Protein AF-A0A7J2HNH5-F1 (afdb_monomer_lite)

Radius of gyration: 27.35 Å; chains: 1; bounding box: 60×88×73 Å

pLDDT: mean 73.62, std 20.81, range [22.03, 94.5]

Structure (mmCIF, N/CA/C/O backbone):
data_AF-A0A7J2HNH5-F1
#
_entry.id   AF-A0A7J2HNH5-F1
#
loop_
_atom_site.group_PDB
_atom_site.id
_atom_site.type_symbol
_atom_site.label_atom_id
_atom_site.label_alt_id
_atom_site.label_comp_id
_atom_site.label_asym_id
_atom_site.label_entity_id
_atom_site.label_seq_id
_atom_site.pdbx_PDB_ins_code
_atom_site.Cartn_x
_atom_site.Cartn_y
_atom_site.Cartn_z
_atom_site.occupancy
_atom_site.B_iso_or_equiv
_atom_site.auth_seq_id
_atom_site.auth_comp_id
_atom_site.auth_asym_id
_atom_site.auth_atom_id
_atom_site.pdbx_PDB_model_num
ATOM 1 N N . MET A 1 1 ? 41.328 -24.901 41.398 1.00 32.78 1 MET A N 1
ATOM 2 C CA . MET A 1 1 ? 40.250 -25.874 41.698 1.00 32.78 1 MET A CA 1
ATOM 3 C C . MET A 1 1 ? 39.022 -25.449 40.903 1.00 32.78 1 MET A C 1
ATOM 5 O O . MET A 1 1 ? 38.565 -24.342 41.120 1.00 32.78 1 MET A O 1
ATOM 9 N N . LEU A 1 2 ? 38.750 -26.105 39.765 1.00 24.72 2 LEU A N 1
ATOM 10 C CA . LEU A 1 2 ? 37.673 -27.111 39.571 1.00 24.72 2 LEU A CA 1
ATOM 11 C C . LEU A 1 2 ? 36.266 -26.477 39.679 1.00 24.72 2 LEU A C 1
ATOM 13 O O . LEU A 1 2 ? 35.876 -26.097 40.771 1.00 24.72 2 LEU A O 1
ATOM 17 N N . LYS A 1 3 ? 35.595 -26.178 38.550 1.00 25.94 3 LYS A N 1
ATOM 18 C CA . LYS A 1 3 ? 34.628 -26.996 37.743 1.00 25.94 3 LYS A CA 1
ATOM 19 C C . LYS A 1 3 ? 33.184 -26.553 38.054 1.00 25.94 3 LYS A C 1
ATOM 21 O O . LYS A 1 3 ? 32.824 -26.516 39.218 1.00 25.94 3 LYS A O 1
ATOM 26 N N . PHE A 1 4 ? 32.397 -26.068 37.088 1.00 22.91 4 PHE A N 1
ATOM 27 C CA . PHE A 1 4 ? 31.484 -26.783 36.158 1.00 22.91 4 PHE A CA 1
ATOM 28 C C . PHE A 1 4 ? 31.039 -25.739 35.091 1.00 22.91 4 PHE A C 1
ATOM 30 O O . PHE A 1 4 ? 30.747 -24.620 35.491 1.00 22.91 4 PHE A O 1
ATOM 37 N N . VAL A 1 5 ? 31.113 -25.863 33.755 1.00 28.44 5 VAL A N 1
ATOM 38 C CA . VAL A 1 5 ? 30.704 -26.854 32.724 1.00 28.44 5 VAL A CA 1
ATOM 39 C C . VAL A 1 5 ? 29.193 -26.877 32.391 1.00 28.44 5 VAL A C 1
ATOM 41 O O . VAL A 1 5 ? 28.424 -27.475 33.132 1.00 28.44 5 VAL A O 1
ATOM 44 N N . GLN A 1 6 ? 28.891 -26.317 31.194 1.00 27.61 6 GLN A N 1
ATOM 45 C CA . GLN A 1 6 ? 27.843 -26.632 30.182 1.00 27.61 6 GLN A CA 1
ATOM 46 C C . GLN A 1 6 ? 26.366 -26.322 30.505 1.00 27.61 6 GLN A C 1
ATOM 48 O O . GLN A 1 6 ? 25.940 -26.460 31.638 1.00 27.61 6 GLN A O 1
ATOM 53 N N . SER A 1 7 ? 25.483 -25.949 29.568 1.00 24.59 7 SER A N 1
ATOM 54 C CA . SER A 1 7 ? 25.468 -25.832 28.093 1.00 24.59 7 SER A CA 1
ATOM 55 C C . SER A 1 7 ? 24.162 -25.103 27.719 1.00 24.59 7 SER A C 1
ATOM 57 O O . SER A 1 7 ? 23.166 -25.404 28.364 1.00 24.59 7 SER A O 1
ATOM 59 N N . VAL A 1 8 ? 24.148 -24.222 26.705 1.00 26.62 8 VAL A N 1
ATOM 60 C CA . VAL A 1 8 ? 23.153 -24.236 25.604 1.00 26.62 8 VAL A CA 1
ATOM 61 C C . VAL A 1 8 ? 23.793 -23.543 24.392 1.00 26.62 8 VAL A C 1
ATOM 63 O O . VAL A 1 8 ? 24.157 -22.370 24.449 1.00 26.62 8 VAL A O 1
ATOM 66 N N . GLU A 1 9 ? 23.961 -24.298 23.310 1.00 27.62 9 GLU A N 1
ATOM 67 C CA . GLU A 1 9 ? 24.396 -23.837 21.991 1.00 27.62 9 GLU A CA 1
ATOM 68 C C . GLU A 1 9 ? 23.274 -23.115 21.231 1.00 27.62 9 GLU A C 1
ATOM 70 O O . GLU A 1 9 ? 22.101 -23.461 21.356 1.00 27.62 9 GLU A O 1
ATOM 75 N N . GLY A 1 10 ? 23.679 -22.214 20.330 1.00 24.48 10 GLY A N 1
ATOM 76 C CA . GLY A 1 10 ? 22.976 -21.999 19.064 1.00 24.48 10 GLY A CA 1
ATOM 77 C C . GLY A 1 10 ? 22.318 -20.634 18.897 1.00 24.48 10 GLY A C 1
ATOM 78 O O . GLY A 1 10 ? 21.149 -20.478 19.218 1.00 24.48 10 GLY A O 1
ATOM 79 N N . ILE A 1 11 ? 23.070 -19.672 18.348 1.00 26.97 11 ILE A N 1
ATOM 80 C CA . ILE A 1 11 ? 22.773 -18.905 17.118 1.00 26.97 11 ILE A CA 1
ATOM 81 C C . ILE A 1 11 ? 24.034 -18.059 16.830 1.00 26.97 11 ILE A C 1
ATOM 83 O O . ILE A 1 11 ? 24.241 -16.974 17.364 1.00 26.97 11 ILE A O 1
ATOM 87 N N . CYS A 1 12 ? 24.933 -18.626 16.022 1.00 23.56 12 CYS A N 1
ATOM 88 C CA . CYS A 1 12 ? 25.862 -17.875 15.170 1.00 23.56 12 CYS A CA 1
ATOM 89 C C . CYS A 1 12 ? 25.032 -17.195 14.067 1.00 23.56 12 CYS A C 1
ATOM 91 O O . CYS A 1 12 ? 23.997 -17.734 13.689 1.00 23.56 12 CYS A O 1
ATOM 93 N N . SER A 1 13 ? 25.395 -16.106 13.407 1.00 27.48 13 SER A N 1
ATOM 94 C CA . SER A 1 13 ? 26.478 -15.111 13.411 1.00 27.48 13 SER A CA 1
ATOM 95 C C . SER A 1 13 ? 26.109 -14.224 12.185 1.00 27.48 13 SER A C 1
ATOM 97 O O . SER A 1 13 ? 25.348 -14.655 11.322 1.00 27.48 13 SER A O 1
ATOM 99 N N . LEU A 1 14 ? 26.414 -12.937 12.067 1.00 26.41 14 LEU A N 1
ATOM 100 C CA . LEU A 1 14 ? 27.708 -12.369 11.704 1.00 26.41 14 LEU A CA 1
ATOM 101 C C . LEU A 1 14 ? 27.493 -10.854 11.584 1.00 26.41 14 LEU A C 1
ATOM 103 O O . LEU A 1 14 ? 26.576 -10.380 10.911 1.00 26.41 14 LEU A O 1
ATOM 107 N N . GLN A 1 15 ? 28.360 -10.134 12.269 1.00 26.94 15 GLN A N 1
ATOM 108 C CA . GLN A 1 15 ? 28.566 -8.699 12.227 1.00 26.94 15 GLN A CA 1
ATOM 109 C C . GLN A 1 15 ? 29.795 -8.435 11.330 1.00 26.94 15 GLN A C 1
ATOM 111 O O . GLN A 1 15 ? 30.571 -9.358 11.093 1.00 26.94 15 GLN A O 1
ATOM 116 N N . GLU A 1 16 ? 29.984 -7.168 10.939 1.00 28.62 16 GLU A N 1
ATOM 117 C CA . GLU A 1 16 ? 31.197 -6.581 10.318 1.00 28.62 16 GLU A CA 1
ATOM 118 C C . GLU A 1 16 ? 31.278 -6.736 8.778 1.00 28.62 16 GLU A C 1
ATOM 120 O O . GLU A 1 16 ? 30.828 -7.722 8.214 1.00 28.62 16 GLU A O 1
ATOM 125 N N . VAL A 1 17 ? 31.746 -5.772 7.976 1.00 26.42 17 VAL A N 1
ATOM 126 C CA . VAL A 1 17 ? 32.847 -4.811 8.150 1.00 26.42 17 VAL A CA 1
ATOM 127 C C . VAL A 1 17 ? 32.563 -3.548 7.310 1.00 26.42 17 VAL A C 1
ATOM 129 O O . VAL A 1 17 ? 32.123 -3.639 6.164 1.00 26.42 17 VAL A O 1
ATOM 132 N N . ILE A 1 18 ? 32.833 -2.366 7.873 1.00 28.45 18 ILE A N 1
ATOM 133 C CA . ILE A 1 18 ? 32.979 -1.097 7.143 1.00 28.45 18 ILE A CA 1
ATOM 134 C C . ILE A 1 18 ? 34.475 -0.924 6.872 1.00 28.45 18 ILE A C 1
ATOM 136 O O . ILE A 1 18 ? 35.231 -0.734 7.818 1.00 28.45 18 ILE A O 1
ATOM 140 N N . GLU A 1 19 ? 34.887 -0.944 5.605 1.00 26.25 19 GLU A N 1
ATOM 141 C CA . GLU A 1 19 ? 36.215 -0.493 5.177 1.00 26.25 19 GLU A CA 1
ATOM 142 C C . GLU A 1 19 ? 36.084 0.531 4.043 1.00 26.25 19 GLU A C 1
ATOM 144 O O . GLU A 1 19 ? 35.416 0.321 3.028 1.00 26.25 19 GLU A O 1
ATOM 149 N N . LEU A 1 20 ? 36.702 1.686 4.285 1.00 27.03 20 LEU A N 1
ATOM 150 C CA . LEU A 1 20 ? 37.029 2.715 3.311 1.00 27.03 20 LEU A CA 1
ATOM 151 C C . LEU A 1 20 ? 38.266 2.255 2.543 1.00 27.03 20 LEU A C 1
ATOM 153 O O . LEU A 1 20 ? 39.284 1.994 3.172 1.00 27.03 20 LEU A O 1
ATOM 157 N N . ASP A 1 21 ? 38.212 2.287 1.211 1.00 24.23 21 ASP A N 1
ATOM 158 C CA . ASP A 1 21 ? 39.429 2.477 0.429 1.00 24.23 21 ASP A CA 1
ATOM 159 C C . ASP A 1 21 ? 39.186 3.357 -0.803 1.00 24.23 21 ASP A C 1
ATOM 161 O O . ASP A 1 21 ? 38.154 3.287 -1.483 1.00 24.23 21 ASP A O 1
ATOM 165 N N . MET A 1 22 ? 40.137 4.264 -1.015 1.00 29.55 22 MET A N 1
ATOM 166 C CA . MET A 1 22 ? 40.158 5.319 -2.021 1.00 29.55 22 MET A CA 1
ATOM 167 C C . MET A 1 22 ? 40.925 4.842 -3.255 1.00 29.55 22 MET A C 1
ATOM 169 O O . MET A 1 22 ? 42.135 4.753 -3.170 1.00 29.55 22 MET A O 1
ATOM 173 N N . PHE A 1 23 ? 40.283 4.648 -4.411 1.00 26.17 23 PHE A N 1
ATOM 174 C CA . PHE A 1 23 ? 40.897 4.832 -5.739 1.00 26.17 23 PHE A CA 1
ATOM 175 C C . PHE A 1 23 ? 39.791 5.068 -6.784 1.00 26.17 23 PHE A C 1
ATOM 177 O O . PHE A 1 23 ? 38.730 4.446 -6.751 1.00 26.17 23 PHE A O 1
ATOM 184 N N . GLY A 1 24 ? 40.006 6.054 -7.659 1.00 28.27 24 GLY A N 1
ATOM 185 C CA . GLY A 1 24 ? 39.017 6.562 -8.609 1.00 28.27 24 GLY A CA 1
ATOM 186 C C . GLY A 1 24 ? 38.694 5.608 -9.761 1.00 28.27 24 GLY A C 1
ATOM 187 O O . GLY A 1 24 ? 39.557 4.894 -10.259 1.00 28.27 24 GLY A O 1
ATOM 188 N N . GLY A 1 25 ? 37.438 5.659 -10.212 1.00 24.66 25 GLY A N 1
ATOM 189 C CA . GLY A 1 25 ? 36.959 4.939 -11.393 1.00 24.66 25 GLY A CA 1
ATOM 190 C C . GLY A 1 25 ? 35.464 4.638 -11.314 1.00 24.66 25 GLY A C 1
ATOM 191 O O . GLY A 1 25 ? 35.076 3.586 -10.834 1.00 24.66 25 GLY A O 1
ATOM 192 N N . VAL A 1 26 ? 34.639 5.600 -11.746 1.00 26.17 26 VAL A N 1
ATOM 193 C CA . VAL A 1 26 ? 33.208 5.478 -12.106 1.00 26.17 26 VAL A CA 1
ATOM 194 C C . VAL A 1 26 ? 32.362 4.542 -11.217 1.00 26.17 26 VAL A C 1
ATOM 196 O O . VAL A 1 26 ? 32.137 3.375 -11.531 1.00 26.17 26 VAL A O 1
ATOM 199 N N . ARG A 1 27 ? 31.783 5.085 -10.137 1.00 22.03 27 ARG A N 1
ATOM 200 C CA . ARG A 1 27 ? 30.672 4.429 -9.426 1.00 22.03 27 ARG A CA 1
ATOM 201 C C . ARG A 1 27 ? 29.374 4.623 -10.210 1.00 22.03 27 ARG A C 1
ATOM 203 O O . ARG A 1 27 ? 28.751 5.678 -10.124 1.00 22.03 27 ARG A O 1
ATOM 210 N N . PHE A 1 28 ? 28.933 3.586 -10.915 1.00 27.34 28 PHE A N 1
ATOM 211 C CA . PHE A 1 28 ? 27.515 3.432 -11.230 1.00 27.34 28 PHE A CA 1
ATOM 212 C C . PHE A 1 28 ? 26.773 3.109 -9.930 1.00 27.34 28 PHE A C 1
ATOM 214 O O . PHE A 1 28 ? 26.915 2.026 -9.363 1.00 27.34 28 PHE A O 1
ATOM 221 N N . VAL A 1 29 ? 25.978 4.062 -9.443 1.00 29.67 29 VAL A N 1
ATOM 222 C CA . VAL A 1 29 ? 25.004 3.847 -8.367 1.00 29.67 29 VAL A CA 1
ATOM 223 C C . VAL A 1 29 ? 23.817 3.087 -8.969 1.00 29.67 29 VAL A C 1
ATOM 225 O O . VAL A 1 29 ? 22.764 3.645 -9.242 1.00 29.67 29 VAL A O 1
ATOM 228 N N . GLY A 1 30 ? 24.023 1.803 -9.254 1.00 30.67 30 GLY A N 1
ATOM 229 C CA . GLY A 1 30 ? 23.028 0.882 -9.805 1.00 30.67 30 GLY A CA 1
ATOM 230 C C . GLY A 1 30 ? 22.450 -0.044 -8.740 1.00 30.67 30 GLY A C 1
ATOM 231 O O . GLY A 1 30 ? 22.324 -1.240 -8.963 1.00 30.67 30 GLY A O 1
ATOM 232 N N . GLY A 1 31 ? 22.146 0.484 -7.555 1.00 26.67 31 GLY A N 1
ATOM 233 C CA . GLY A 1 31 ? 21.402 -0.237 -6.526 1.00 26.67 31 GLY A CA 1
ATOM 234 C C . GLY A 1 31 ? 19.905 -0.122 -6.787 1.00 26.67 31 GLY A C 1
ATOM 235 O O . GLY A 1 31 ? 19.215 0.575 -6.047 1.00 26.67 31 GLY A O 1
ATOM 236 N N . GLY A 1 32 ? 19.407 -0.766 -7.844 1.00 27.97 32 GLY A N 1
ATOM 237 C CA . GLY A 1 32 ? 17.972 -0.910 -8.077 1.00 27.97 32 GLY A CA 1
ATOM 238 C C . GLY A 1 32 ? 17.358 -1.774 -6.979 1.00 27.97 32 GLY A C 1
ATOM 239 O O . GLY A 1 32 ? 17.219 -2.982 -7.144 1.00 27.97 32 GLY A O 1
ATOM 240 N N . ARG A 1 33 ? 17.034 -1.178 -5.825 1.00 30.86 33 ARG A N 1
ATOM 241 C CA . ARG A 1 33 ? 16.196 -1.832 -4.817 1.00 30.86 33 ARG A CA 1
ATOM 242 C C . ARG A 1 33 ? 14.833 -2.067 -5.455 1.00 30.86 33 ARG A C 1
ATOM 244 O O . ARG A 1 33 ? 14.136 -1.112 -5.788 1.00 30.86 33 ARG A O 1
ATOM 251 N N . MET A 1 34 ? 14.489 -3.336 -5.640 1.00 34.16 34 MET A N 1
ATOM 252 C CA . MET A 1 34 ? 13.158 -3.746 -6.066 1.00 34.16 34 MET A CA 1
ATOM 253 C C . MET A 1 34 ? 12.127 -3.190 -5.061 1.00 34.16 34 MET A C 1
ATOM 255 O O . MET A 1 34 ? 12.373 -3.275 -3.850 1.00 34.16 34 MET A O 1
ATOM 259 N N . PRO A 1 35 ? 11.018 -2.589 -5.525 1.00 35.19 35 PRO A N 1
ATOM 260 C CA . PRO A 1 35 ? 9.914 -2.193 -4.658 1.00 35.19 35 PRO A CA 1
ATOM 261 C C . PRO A 1 35 ? 9.406 -3.383 -3.826 1.00 35.19 35 PRO A C 1
ATOM 263 O O . PRO A 1 35 ? 9.550 -4.546 -4.210 1.00 35.19 35 PRO A O 1
ATOM 266 N N . SER A 1 36 ? 8.907 -3.108 -2.622 1.00 30.59 36 SER A N 1
ATOM 267 C CA . SER A 1 36 ? 8.489 -4.141 -1.673 1.00 30.59 36 SER A CA 1
ATOM 268 C C . SER A 1 36 ? 7.139 -4.750 -2.076 1.00 30.59 36 SER A C 1
ATOM 270 O O . SER A 1 36 ? 6.095 -4.329 -1.586 1.00 30.59 36 SER A O 1
ATOM 272 N N . VAL A 1 37 ? 7.184 -5.838 -2.850 1.00 39.12 37 VAL A N 1
ATOM 273 C CA . VAL A 1 37 ? 6.023 -6.576 -3.397 1.00 39.12 37 VAL A CA 1
ATOM 274 C C . VAL A 1 37 ? 5.267 -7.434 -2.350 1.00 39.12 37 VAL A C 1
ATOM 276 O O . VAL A 1 37 ? 4.973 -8.605 -2.589 1.00 39.12 37 VAL A O 1
ATOM 279 N N . ARG A 1 38 ? 5.001 -6.934 -1.134 1.00 39.81 38 ARG A N 1
ATOM 280 C CA . ARG A 1 38 ? 4.333 -7.728 -0.067 1.00 39.81 38 ARG A CA 1
ATOM 281 C C . ARG A 1 38 ? 2.804 -7.864 -0.218 1.00 39.81 38 ARG A C 1
ATOM 283 O O . ARG A 1 38 ? 2.243 -8.794 0.350 1.00 39.81 38 ARG A O 1
ATOM 290 N N . LEU A 1 39 ? 2.187 -7.063 -1.086 1.00 40.38 39 LEU A N 1
ATOM 291 C CA . LEU A 1 39 ? 0.731 -6.908 -1.233 1.00 40.38 39 LEU A CA 1
ATOM 292 C C . LEU A 1 39 ? -0.011 -8.031 -2.003 1.00 40.38 39 LEU A C 1
ATOM 294 O O . LEU A 1 39 ? -1.206 -7.899 -2.266 1.00 40.38 39 LEU A O 1
ATOM 298 N N . TYR A 1 40 ? 0.650 -9.126 -2.407 1.00 57.59 40 TYR A N 1
ATOM 299 C CA . TYR A 1 40 ? 0.080 -10.093 -3.363 1.00 57.59 40 TYR A CA 1
ATOM 300 C C . TYR A 1 40 ? 0.204 -11.555 -2.928 1.00 57.59 40 TYR A C 1
ATOM 302 O O . TYR A 1 40 ? 1.137 -11.888 -2.194 1.00 57.59 40 TYR A O 1
ATOM 310 N N . PRO A 1 41 ? -0.684 -12.458 -3.416 1.00 57.75 41 PRO A N 1
ATOM 311 C CA . PRO A 1 41 ? -0.474 -13.900 -3.328 1.00 57.75 41 PRO A CA 1
ATOM 312 C C . PRO A 1 41 ? 0.986 -14.252 -3.626 1.00 57.75 41 PRO A C 1
ATOM 314 O O . PRO A 1 41 ? 1.549 -13.726 -4.589 1.00 57.75 41 PRO A O 1
ATOM 317 N N . ASN A 1 42 ? 1.586 -15.140 -2.824 1.00 60.59 42 ASN A N 1
ATOM 318 C CA . ASN A 1 42 ? 2.995 -15.546 -2.960 1.00 60.59 42 ASN A CA 1
ATOM 319 C C . ASN A 1 42 ? 3.377 -15.892 -4.413 1.00 60.59 42 ASN A C 1
ATOM 321 O O . ASN A 1 42 ? 4.508 -15.648 -4.833 1.00 60.59 42 ASN A O 1
ATOM 325 N N . ASP A 1 43 ? 2.409 -16.387 -5.185 1.00 70.00 43 ASP A N 1
ATOM 326 C CA . ASP A 1 43 ? 2.536 -16.713 -6.600 1.00 70.00 43 ASP A CA 1
ATOM 327 C C . ASP A 1 43 ? 2.867 -15.488 -7.474 1.00 70.00 43 ASP A C 1
ATOM 329 O O . ASP A 1 43 ? 3.756 -15.570 -8.314 1.00 70.00 43 ASP A O 1
ATOM 333 N N . ILE A 1 44 ? 2.238 -14.324 -7.261 1.00 79.00 44 ILE A N 1
ATOM 334 C CA . ILE A 1 44 ? 2.503 -13.090 -8.034 1.00 79.00 44 ILE A CA 1
ATOM 335 C C . ILE A 1 44 ? 3.910 -12.564 -7.749 1.00 79.00 44 ILE A C 1
ATOM 337 O O . ILE A 1 44 ? 4.637 -12.213 -8.680 1.00 79.00 44 ILE A O 1
ATOM 341 N N . LYS A 1 45 ? 4.320 -12.551 -6.476 1.00 74.81 45 LYS A N 1
ATOM 342 C CA . LYS A 1 45 ? 5.670 -12.130 -6.085 1.00 74.81 45 LYS A CA 1
ATOM 343 C C . LYS A 1 45 ? 6.733 -13.058 -6.676 1.00 74.81 45 LYS A C 1
ATOM 345 O O . LYS A 1 45 ? 7.668 -12.592 -7.319 1.00 74.81 45 LYS A O 1
ATOM 350 N N . SER A 1 46 ? 6.548 -14.370 -6.529 1.00 82.06 46 SER A N 1
ATOM 351 C CA . SER A 1 46 ? 7.454 -15.369 -7.101 1.00 82.06 46 SER A CA 1
ATOM 352 C C . SER A 1 46 ? 7.555 -15.250 -8.626 1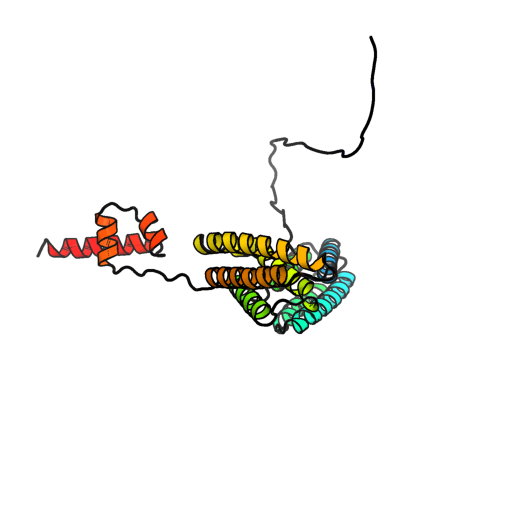.00 82.06 46 SER A C 1
ATOM 354 O O . SER A 1 46 ? 8.647 -15.367 -9.187 1.00 82.06 46 SER A O 1
ATOM 356 N N . LEU A 1 47 ? 6.441 -14.968 -9.309 1.00 86.56 47 LEU A N 1
ATOM 357 C CA . LEU A 1 47 ? 6.417 -14.748 -10.755 1.00 86.56 47 LEU A CA 1
ATOM 358 C C . LEU A 1 47 ? 7.136 -13.454 -11.165 1.00 86.56 47 LEU A C 1
ATOM 360 O O . LEU A 1 47 ? 7.825 -13.470 -12.183 1.00 86.56 47 LEU A O 1
ATOM 364 N N . LEU A 1 48 ? 7.030 -12.368 -10.391 1.00 86.88 48 LEU A N 1
ATOM 365 C CA . LEU A 1 48 ? 7.786 -11.128 -10.622 1.00 86.88 48 LEU A CA 1
ATOM 366 C C . LEU A 1 48 ? 9.298 -11.348 -10.479 1.00 86.88 48 LEU A C 1
ATOM 368 O O . LEU A 1 48 ? 10.050 -10.969 -11.377 1.00 86.88 48 LEU A O 1
ATOM 372 N N . ASP A 1 49 ? 9.731 -12.021 -9.410 1.00 82.56 49 ASP A N 1
ATOM 373 C CA . ASP A 1 49 ? 11.145 -12.351 -9.176 1.00 82.56 49 ASP A CA 1
ATOM 374 C C . ASP A 1 49 ? 11.690 -13.258 -10.293 1.00 82.56 49 ASP A C 1
ATOM 376 O O . ASP A 1 49 ? 12.777 -13.044 -10.835 1.00 82.56 49 ASP A O 1
ATOM 380 N N . THR A 1 50 ? 10.898 -14.257 -10.694 1.00 90.31 50 THR A N 1
ATOM 381 C CA . THR A 1 50 ? 11.239 -15.165 -11.798 1.00 90.31 50 THR A CA 1
ATOM 382 C C . THR A 1 50 ? 11.371 -14.407 -13.117 1.00 90.31 50 THR A C 1
ATOM 384 O O . THR A 1 50 ? 12.328 -14.626 -13.860 1.00 90.31 50 THR A O 1
ATOM 387 N N . LEU A 1 51 ? 10.437 -13.499 -13.405 1.00 91.38 51 LEU A N 1
ATOM 388 C CA . LEU A 1 51 ? 10.426 -12.704 -14.629 1.00 91.38 51 LEU A CA 1
ATOM 389 C C . LEU A 1 51 ? 11.628 -11.754 -14.697 1.00 91.38 51 LEU A C 1
ATOM 391 O O . LEU A 1 51 ? 12.270 -11.661 -15.744 1.00 91.38 51 LEU A O 1
ATOM 395 N N . PHE A 1 52 ? 11.975 -11.108 -13.582 1.00 89.69 52 PHE A N 1
ATOM 396 C CA . PHE A 1 52 ? 13.168 -10.269 -13.479 1.00 89.69 52 PHE A CA 1
ATOM 397 C C . PHE A 1 52 ? 14.444 -11.066 -13.781 1.00 89.69 52 PHE A C 1
ATOM 399 O O . PHE A 1 52 ? 15.233 -10.671 -14.640 1.00 89.69 52 PHE A O 1
ATOM 406 N N . ASN A 1 53 ? 14.614 -12.227 -13.140 1.00 88.50 53 ASN A N 1
ATOM 407 C CA . ASN A 1 53 ? 15.782 -13.086 -13.347 1.00 88.50 53 ASN A CA 1
ATOM 408 C C . ASN A 1 53 ? 15.886 -13.584 -14.796 1.00 88.50 53 ASN A C 1
ATOM 410 O O . ASN A 1 53 ? 16.976 -13.604 -15.368 1.00 88.50 53 ASN A O 1
ATOM 414 N N . GLN A 1 54 ? 14.762 -13.944 -15.418 1.00 91.50 54 GLN A N 1
ATOM 415 C CA . GLN A 1 54 ? 14.726 -14.364 -16.822 1.00 91.50 54 GLN A CA 1
ATOM 416 C C . GLN A 1 54 ? 15.113 -13.223 -17.772 1.00 91.50 54 GLN A C 1
ATOM 418 O O . GLN A 1 54 ? 15.888 -13.450 -18.698 1.00 91.50 54 GLN A O 1
ATOM 423 N N . ILE A 1 55 ? 14.646 -11.991 -17.531 1.00 88.38 55 ILE A N 1
ATOM 424 C CA . ILE A 1 55 ? 15.062 -10.811 -18.310 1.00 88.38 55 ILE A CA 1
ATOM 425 C C . ILE A 1 55 ? 16.562 -10.546 -18.131 1.00 88.38 55 ILE A C 1
ATOM 427 O O . ILE A 1 55 ? 17.278 -10.360 -19.117 1.00 88.38 55 ILE A O 1
ATOM 431 N N . TYR A 1 56 ? 17.058 -10.571 -16.892 1.00 87.06 56 TYR A N 1
ATOM 432 C CA . TYR A 1 56 ? 18.469 -10.323 -16.586 1.00 87.06 56 TYR A CA 1
ATOM 433 C C . TYR A 1 56 ? 19.397 -11.334 -17.278 1.00 87.06 56 TYR A C 1
ATOM 435 O O . TYR A 1 56 ? 20.406 -10.954 -17.884 1.00 87.06 56 TYR A O 1
ATOM 443 N N . ASN A 1 57 ? 19.000 -12.609 -17.276 1.00 89.00 57 ASN A N 1
ATOM 444 C CA . ASN A 1 57 ? 19.718 -13.708 -17.919 1.00 89.00 57 ASN A CA 1
ATOM 445 C C . ASN A 1 57 ? 19.463 -13.814 -19.434 1.00 89.00 57 ASN A C 1
ATOM 447 O O . ASN A 1 57 ? 20.028 -14.687 -20.086 1.00 89.00 57 ASN A O 1
ATOM 451 N N . SER A 1 58 ? 18.689 -12.899 -20.030 1.00 89.81 58 SER A N 1
ATOM 452 C CA . SER A 1 58 ? 18.344 -12.889 -21.466 1.00 89.81 58 SER A CA 1
ATOM 453 C C . SER A 1 58 ? 17.515 -14.104 -21.924 1.00 89.81 58 SER A C 1
ATOM 455 O O . SER A 1 58 ? 17.497 -14.455 -23.100 1.00 89.81 58 SER A O 1
ATOM 457 N N . GLU A 1 59 ? 16.795 -14.750 -21.007 1.00 92.62 59 GLU A N 1
ATOM 458 C CA . GLU A 1 59 ? 15.916 -15.891 -21.277 1.00 92.62 59 GLU A CA 1
ATOM 459 C C . GLU A 1 59 ? 14.530 -15.425 -21.771 1.00 92.62 59 GLU A C 1
ATOM 461 O O . GLU A 1 59 ? 13.499 -15.718 -21.159 1.00 92.62 59 GLU A O 1
ATOM 466 N N . TYR A 1 60 ? 14.483 -14.659 -22.866 1.00 91.62 60 TYR A N 1
ATOM 467 C CA . TYR A 1 60 ? 13.282 -13.907 -23.263 1.00 91.62 60 TYR A CA 1
ATOM 468 C C . TYR A 1 60 ? 12.063 -14.780 -23.593 1.00 91.62 60 TYR A C 1
ATOM 470 O O . TYR A 1 60 ? 10.938 -14.393 -23.277 1.00 91.62 60 TYR A O 1
ATOM 478 N N . ASP A 1 61 ? 12.249 -15.980 -24.142 1.00 88.75 61 ASP A N 1
ATOM 479 C CA . ASP A 1 61 ? 11.132 -16.904 -24.386 1.00 88.75 61 ASP A CA 1
ATOM 480 C C . ASP A 1 61 ? 10.496 -17.405 -23.083 1.00 88.75 61 ASP A C 1
ATOM 482 O O . ASP A 1 61 ? 9.268 -17.466 -22.960 1.00 88.75 61 ASP A O 1
ATOM 486 N N . LYS A 1 62 ? 11.322 -17.694 -22.068 1.00 93.31 62 LYS A N 1
ATOM 487 C CA . LYS A 1 62 ? 10.832 -18.051 -20.729 1.00 93.31 62 LYS A CA 1
ATOM 488 C C . LYS A 1 62 ? 10.171 -16.845 -20.060 1.00 93.31 62 LYS A C 1
ATOM 490 O O . LYS A 1 62 ? 9.084 -16.995 -19.503 1.00 93.31 62 LYS A O 1
ATOM 495 N N . ALA A 1 63 ? 10.771 -15.659 -20.191 1.00 91.19 63 ALA A N 1
ATOM 496 C CA . ALA A 1 63 ? 10.220 -14.403 -19.683 1.00 91.19 63 ALA A CA 1
ATOM 497 C C . ALA A 1 63 ? 8.808 -14.145 -20.227 1.00 91.19 63 ALA A C 1
ATOM 499 O O . ALA A 1 63 ? 7.897 -13.825 -19.466 1.00 91.19 63 ALA A O 1
ATOM 500 N N . ARG A 1 64 ? 8.575 -14.376 -21.525 1.00 92.88 64 ARG A N 1
ATOM 501 C CA . ARG A 1 64 ? 7.241 -14.236 -22.135 1.00 92.88 64 ARG A CA 1
ATOM 502 C C . ARG A 1 64 ? 6.215 -15.180 -21.511 1.00 92.88 64 ARG A C 1
ATOM 504 O O . ARG A 1 64 ? 5.109 -14.752 -21.183 1.00 92.88 64 ARG A O 1
ATOM 511 N N . TYR A 1 65 ? 6.573 -16.445 -21.297 1.00 92.56 65 TYR A N 1
ATOM 512 C CA . TYR A 1 65 ? 5.673 -17.406 -20.655 1.00 92.56 65 TYR A CA 1
ATOM 513 C C . TYR A 1 65 ? 5.342 -17.016 -19.206 1.00 92.56 65 TYR A C 1
ATOM 515 O O . TYR A 1 65 ? 4.179 -17.068 -18.793 1.00 92.56 65 TYR A O 1
ATOM 523 N N . THR A 1 66 ? 6.343 -16.570 -18.447 1.00 92.38 66 THR A N 1
ATOM 524 C CA . THR A 1 66 ? 6.166 -16.083 -17.072 1.00 92.38 66 THR A CA 1
ATOM 525 C C . THR A 1 66 ? 5.307 -14.819 -17.028 1.00 92.38 66 THR A C 1
ATOM 527 O O . THR A 1 66 ? 4.410 -14.734 -16.193 1.00 92.38 66 THR A O 1
ATOM 530 N N . ALA A 1 67 ? 5.488 -13.880 -17.962 1.00 91.25 67 ALA A N 1
ATOM 531 C CA . ALA A 1 67 ? 4.677 -12.666 -18.060 1.00 91.25 67 ALA A CA 1
ATOM 532 C C . ALA A 1 67 ? 3.188 -12.976 -18.303 1.00 91.25 67 ALA A C 1
ATOM 534 O O . ALA A 1 67 ? 2.320 -12.385 -17.662 1.00 91.25 67 ALA A O 1
ATOM 535 N N . VAL A 1 68 ? 2.870 -13.955 -19.160 1.00 91.88 68 VAL A N 1
ATOM 536 C CA . VAL A 1 68 ? 1.478 -14.393 -19.383 1.00 91.88 68 VAL A CA 1
ATOM 537 C C . VAL A 1 68 ? 0.865 -14.991 -18.114 1.00 91.88 68 VAL A C 1
ATOM 539 O O . VAL A 1 68 ? -0.298 -14.718 -17.807 1.00 91.88 68 VAL A O 1
ATOM 542 N N . LYS A 1 69 ? 1.624 -15.798 -17.363 1.00 92.44 69 LYS A N 1
ATOM 543 C CA . LYS A 1 69 ? 1.165 -16.342 -16.074 1.00 92.44 69 LYS A CA 1
ATOM 544 C C . LYS A 1 69 ? 0.929 -15.243 -15.046 1.00 92.44 69 LYS A C 1
ATOM 546 O O . LYS A 1 69 ? -0.114 -15.236 -14.402 1.00 92.44 69 LYS A O 1
ATOM 551 N N . LEU A 1 70 ? 1.866 -14.306 -14.942 1.00 91.19 70 LEU A N 1
ATOM 552 C CA . LEU A 1 70 ? 1.777 -13.175 -14.030 1.00 91.19 70 LEU A CA 1
ATOM 553 C C . LEU A 1 70 ? 0.521 -12.337 -14.305 1.00 91.19 70 LEU A C 1
ATOM 555 O O . LEU A 1 70 ? -0.245 -12.080 -13.381 1.00 91.19 70 LEU A O 1
ATOM 559 N N . LEU A 1 71 ? 0.242 -12.000 -15.571 1.00 91.69 71 LEU A N 1
ATOM 560 C CA . LEU A 1 71 ? -0.983 -11.287 -15.948 1.00 91.69 71 LEU A CA 1
ATOM 561 C C . LEU A 1 71 ? -2.249 -12.043 -15.518 1.00 91.69 71 LEU A C 1
ATOM 563 O O . LEU A 1 71 ? -3.190 -11.425 -15.028 1.00 91.69 71 LEU A O 1
ATOM 567 N N . ARG A 1 72 ? -2.292 -13.371 -15.686 1.00 86.88 72 ARG A N 1
ATOM 568 C CA . ARG A 1 72 ? -3.457 -14.180 -15.284 1.00 86.88 72 ARG A CA 1
ATOM 569 C C . ARG A 1 72 ? -3.712 -14.114 -13.782 1.00 86.88 72 ARG A C 1
ATOM 571 O O . ARG A 1 72 ? -4.860 -13.913 -13.391 1.00 86.88 72 ARG A O 1
ATOM 578 N N . GLU A 1 73 ? -2.671 -14.255 -12.965 1.00 83.38 73 GLU A N 1
ATOM 579 C CA . GLU A 1 73 ? -2.815 -14.188 -11.507 1.00 83.38 73 GLU A CA 1
ATOM 580 C C . GLU A 1 73 ? -3.184 -12.779 -11.034 1.00 83.38 73 GLU A C 1
ATOM 582 O O . GLU A 1 73 ? -4.078 -12.638 -10.200 1.00 83.38 73 GLU A O 1
ATOM 587 N N . ILE A 1 74 ? -2.599 -11.732 -11.631 1.00 84.06 74 ILE A N 1
ATOM 588 C CA . ILE A 1 74 ? -2.984 -10.340 -11.349 1.00 84.06 74 ILE A CA 1
ATOM 589 C C . ILE A 1 74 ? -4.456 -10.119 -11.687 1.00 84.06 74 ILE A C 1
ATOM 591 O O . ILE A 1 74 ? -5.208 -9.662 -10.839 1.00 84.06 74 ILE A O 1
ATOM 595 N N . VAL A 1 75 ? -4.907 -10.491 -12.888 1.00 83.19 75 VAL A N 1
ATOM 596 C CA . VAL A 1 75 ? -6.309 -10.308 -13.298 1.00 83.19 75 VAL A CA 1
ATOM 597 C C . VAL A 1 75 ? -7.259 -11.086 -12.391 1.00 83.19 75 VAL A C 1
ATOM 599 O O . VAL A 1 75 ? -8.327 -10.580 -12.047 1.00 83.19 75 VAL A O 1
ATOM 602 N N . LYS A 1 76 ? -6.895 -12.308 -11.989 1.00 78.31 76 LYS A N 1
ATOM 603 C CA . LYS A 1 76 ? -7.682 -13.107 -11.044 1.00 78.31 76 LYS A CA 1
ATOM 604 C C . LYS A 1 76 ? -7.813 -12.384 -9.704 1.00 78.31 76 LYS A C 1
ATOM 606 O O . LYS A 1 76 ? -8.931 -12.228 -9.221 1.00 78.31 76 LYS A O 1
ATOM 611 N N . TYR A 1 77 ? -6.704 -11.896 -9.153 1.00 72.31 77 TYR A N 1
ATOM 612 C CA . TYR A 1 77 ? -6.687 -11.131 -7.908 1.00 72.31 77 TYR A CA 1
ATOM 613 C C . TYR A 1 77 ? -7.482 -9.818 -8.027 1.00 72.31 77 TYR A C 1
ATOM 615 O O . TYR A 1 77 ? -8.422 -9.587 -7.268 1.00 72.31 77 TYR A O 1
ATOM 623 N N . SER A 1 78 ? -7.203 -8.997 -9.038 1.00 71.06 78 SER A N 1
ATOM 624 C CA . SER A 1 78 ? -7.875 -7.713 -9.270 1.00 71.06 78 SER A CA 1
ATOM 625 C C . SER A 1 78 ? -9.386 -7.860 -9.465 1.00 71.06 78 SER A C 1
ATOM 627 O O . SER A 1 78 ? -10.150 -7.072 -8.910 1.00 71.06 78 SER A O 1
ATOM 629 N N . LYS A 1 79 ? -9.846 -8.902 -10.174 1.00 66.56 79 LYS A N 1
ATOM 630 C CA . LYS A 1 79 ? -11.282 -9.181 -10.340 1.00 66.56 79 LYS A CA 1
ATOM 631 C C . LYS A 1 79 ? -11.977 -9.541 -9.031 1.00 66.56 79 LYS A C 1
ATOM 633 O O . LYS A 1 79 ? -13.114 -9.123 -8.844 1.00 66.56 79 LYS A O 1
ATOM 638 N N . THR A 1 80 ? -11.319 -10.268 -8.122 1.00 60.81 80 THR A N 1
ATOM 639 C CA . THR A 1 80 ? -11.912 -10.570 -6.801 1.00 60.81 80 THR A CA 1
ATOM 640 C C . THR A 1 80 ? -12.152 -9.319 -5.956 1.00 60.81 80 THR A C 1
ATOM 642 O O . THR A 1 80 ? -13.043 -9.323 -5.114 1.00 60.81 80 THR A O 1
ATOM 645 N N . ARG A 1 81 ? -11.412 -8.239 -6.227 1.00 56.72 81 ARG A N 1
ATOM 646 C CA . ARG A 1 81 ? -11.522 -6.936 -5.555 1.00 56.72 81 ARG A CA 1
ATOM 647 C C . ARG A 1 81 ? -12.315 -5.893 -6.360 1.00 56.72 81 ARG A C 1
ATOM 649 O O . ARG A 1 81 ? -12.474 -4.768 -5.911 1.00 56.72 81 ARG A O 1
ATOM 656 N N . GLY A 1 82 ? -12.820 -6.244 -7.548 1.00 56.44 82 GLY A N 1
ATOM 657 C CA . GLY A 1 82 ? -13.595 -5.332 -8.400 1.00 56.44 82 GLY A CA 1
ATOM 658 C C . GLY A 1 82 ? -12.778 -4.249 -9.122 1.00 56.44 82 GLY A C 1
ATOM 659 O O . GLY A 1 82 ? -13.360 -3.279 -9.602 1.00 56.44 82 GLY A O 1
ATOM 660 N N . HIS A 1 83 ? -11.454 -4.395 -9.226 1.00 68.25 83 HIS A N 1
ATOM 661 C CA . HIS A 1 83 ? -10.598 -3.412 -9.898 1.00 68.25 83 HIS A CA 1
ATOM 662 C C . HIS A 1 83 ? -10.615 -3.552 -11.430 1.00 68.25 83 HIS A C 1
ATOM 664 O O . HIS A 1 83 ? -10.615 -4.662 -11.974 1.00 68.25 83 HIS A O 1
ATOM 670 N N . ASP A 1 84 ? -10.543 -2.416 -12.135 1.00 73.56 84 ASP A N 1
ATOM 671 C CA . ASP A 1 84 ? -10.348 -2.390 -13.588 1.00 73.56 84 ASP A CA 1
ATOM 672 C C . ASP A 1 84 ? -8.954 -2.919 -13.969 1.00 73.56 84 ASP A C 1
ATOM 674 O O . ASP A 1 84 ? -7.926 -2.505 -13.436 1.00 73.56 84 ASP A O 1
ATOM 678 N N . CYS A 1 85 ? -8.926 -3.845 -14.926 1.00 82.19 85 CYS A N 1
ATOM 679 C CA . CYS A 1 85 ? -7.713 -4.505 -15.406 1.00 82.19 85 CYS A CA 1
ATOM 680 C C . CYS A 1 85 ? -7.193 -3.922 -16.733 1.00 82.19 85 CYS A C 1
ATOM 682 O O . CYS A 1 85 ? -6.180 -4.399 -17.249 1.00 82.19 85 CYS A O 1
ATOM 684 N N . THR A 1 86 ? -7.869 -2.923 -17.314 1.00 85.44 86 THR A N 1
ATOM 685 C CA . THR A 1 86 ? -7.550 -2.364 -18.642 1.00 85.44 86 THR A CA 1
ATOM 686 C C . THR A 1 86 ? -6.098 -1.901 -18.749 1.00 85.44 86 THR A C 1
ATOM 688 O O . THR A 1 86 ? -5.430 -2.141 -19.757 1.00 85.44 86 THR A O 1
ATOM 691 N N . GLU A 1 87 ? -5.576 -1.276 -17.697 1.00 84.81 87 GLU A N 1
ATOM 692 C CA . GLU A 1 87 ? -4.195 -0.796 -17.667 1.00 84.81 87 GLU A CA 1
ATOM 693 C C . GLU A 1 87 ? -3.173 -1.939 -17.598 1.00 84.81 87 GLU A C 1
ATOM 695 O O . GLU A 1 87 ? -2.162 -1.891 -18.301 1.00 84.81 87 GLU A O 1
ATOM 700 N N . PHE A 1 88 ? -3.462 -3.015 -16.857 1.00 88.44 88 PHE A N 1
ATOM 701 C CA . PHE A 1 88 ? -2.604 -4.202 -16.845 1.00 88.44 88 PHE A CA 1
ATOM 702 C C . PHE A 1 88 ? -2.504 -4.834 -18.233 1.00 88.44 88 PHE A C 1
ATOM 704 O O . PHE A 1 88 ? -1.399 -5.142 -18.677 1.00 88.44 88 PHE A O 1
ATOM 711 N N . TYR A 1 89 ? -3.608 -4.951 -18.976 1.00 90.19 89 TYR A N 1
ATOM 712 C CA . TYR A 1 89 ? -3.544 -5.463 -20.349 1.00 90.19 89 TYR A CA 1
ATOM 713 C C . TYR A 1 89 ? -2.629 -4.621 -21.246 1.00 90.19 89 TYR A C 1
ATOM 715 O O . TYR A 1 89 ? -1.845 -5.186 -22.007 1.00 90.19 89 TYR A O 1
ATOM 723 N N . LYS A 1 90 ? -2.667 -3.287 -21.124 1.00 91.62 90 LYS A N 1
ATOM 724 C CA . LYS A 1 90 ? -1.781 -2.387 -21.882 1.00 91.62 90 LYS A CA 1
ATOM 725 C C . LYS A 1 90 ? -0.313 -2.559 -21.489 1.00 91.62 90 LYS A C 1
ATOM 727 O O . LYS A 1 90 ? 0.540 -2.683 -22.364 1.00 91.62 90 LYS A O 1
ATOM 732 N N . LEU A 1 91 ? -0.012 -2.605 -20.190 1.00 92.19 91 LEU A N 1
ATOM 733 C CA . LEU A 1 91 ? 1.357 -2.775 -19.694 1.00 92.19 91 LEU A CA 1
ATOM 734 C C . LEU A 1 91 ? 1.967 -4.110 -20.145 1.00 92.19 91 LEU A C 1
ATOM 736 O O . LEU A 1 91 ? 3.092 -4.135 -20.641 1.00 92.19 91 LEU A O 1
ATOM 740 N N . PHE A 1 92 ? 1.213 -5.207 -20.043 1.00 94.19 92 PHE A N 1
ATOM 741 C CA . PHE A 1 92 ? 1.681 -6.526 -20.476 1.00 94.19 92 PHE A CA 1
ATOM 742 C C . PHE A 1 92 ? 1.749 -6.669 -22.000 1.00 94.19 92 PHE A C 1
ATOM 744 O O . PHE A 1 92 ? 2.626 -7.373 -22.496 1.00 94.19 92 PHE A O 1
ATOM 751 N N . HIS A 1 93 ? 0.884 -5.981 -22.753 1.00 93.00 93 HIS A N 1
ATOM 752 C CA . HIS A 1 93 ? 0.998 -5.905 -24.210 1.00 93.00 93 HIS A CA 1
ATOM 753 C C . HIS A 1 93 ? 2.310 -5.232 -24.634 1.00 93.00 93 HIS A C 1
ATOM 755 O O . HIS A 1 93 ? 3.033 -5.772 -25.470 1.00 93.00 93 HIS A O 1
ATOM 761 N N . ASN A 1 94 ? 2.656 -4.103 -24.009 1.00 92.19 94 ASN A N 1
ATOM 762 C CA . ASN A 1 94 ? 3.909 -3.397 -24.281 1.00 92.19 94 ASN A CA 1
ATOM 763 C C . ASN A 1 94 ? 5.135 -4.244 -23.907 1.00 92.19 94 ASN A C 1
ATOM 765 O O . ASN A 1 94 ? 6.107 -4.280 -24.659 1.00 92.19 94 ASN A O 1
ATOM 769 N N . LEU A 1 95 ? 5.067 -4.968 -22.783 1.00 93.31 95 LEU A N 1
ATOM 770 C CA . LEU A 1 95 ? 6.126 -5.883 -22.362 1.00 93.31 95 LEU A CA 1
ATOM 771 C C . LEU A 1 95 ? 6.316 -7.042 -23.358 1.00 93.31 95 LEU A C 1
ATOM 773 O O . LEU A 1 95 ? 7.446 -7.323 -23.750 1.00 93.31 95 LEU A O 1
ATOM 777 N N . ASP A 1 96 ? 5.237 -7.704 -23.801 1.00 92.44 96 ASP A N 1
ATOM 778 C CA . ASP A 1 96 ? 5.325 -8.779 -24.807 1.00 92.44 96 ASP A CA 1
ATOM 779 C C . ASP A 1 96 ? 5.834 -8.254 -26.153 1.00 92.44 96 ASP A C 1
ATOM 781 O O . ASP A 1 96 ? 6.638 -8.926 -26.800 1.00 92.44 96 ASP A O 1
ATOM 785 N N . PHE A 1 97 ? 5.425 -7.047 -26.556 1.00 92.44 97 PHE A N 1
ATOM 786 C CA . PHE A 1 97 ? 5.954 -6.402 -27.752 1.00 92.44 97 PHE A CA 1
ATOM 787 C C . PHE A 1 97 ? 7.472 -6.212 -27.648 1.00 92.44 97 PHE A C 1
ATOM 789 O O . PHE A 1 97 ? 8.199 -6.723 -28.499 1.00 92.44 97 PHE A O 1
ATOM 796 N N . ALA A 1 98 ? 7.960 -5.571 -26.581 1.00 91.12 98 ALA A N 1
ATOM 797 C CA . ALA A 1 98 ? 9.387 -5.323 -26.374 1.00 91.12 98 ALA A CA 1
ATOM 798 C C . ALA A 1 98 ? 10.211 -6.620 -26.281 1.00 91.12 98 ALA A C 1
ATOM 800 O O . ALA A 1 98 ? 11.302 -6.706 -26.846 1.00 91.12 98 ALA A O 1
ATOM 801 N N . LEU A 1 99 ? 9.675 -7.665 -25.637 1.00 90.50 99 LEU A N 1
ATOM 802 C CA . LEU A 1 99 ? 10.331 -8.975 -25.559 1.00 90.50 99 LEU A CA 1
ATOM 803 C C . LEU A 1 99 ? 10.591 -9.580 -26.949 1.00 90.50 99 LEU A C 1
ATOM 805 O O . LEU A 1 99 ? 11.627 -10.220 -27.142 1.00 90.50 99 LEU A O 1
ATOM 809 N N . ARG A 1 100 ? 9.686 -9.359 -27.913 1.00 89.38 100 ARG A N 1
ATOM 810 C CA . ARG A 1 100 ? 9.778 -9.903 -29.279 1.00 89.38 100 ARG A CA 1
ATOM 811 C C . ARG A 1 100 ? 10.588 -9.042 -30.238 1.00 89.38 100 ARG A C 1
ATOM 813 O O . ARG A 1 100 ? 11.249 -9.589 -31.112 1.00 89.38 100 ARG A O 1
ATOM 820 N N . THR A 1 101 ? 10.445 -7.723 -30.152 1.00 89.06 101 THR A N 1
ATOM 821 C CA . THR A 1 101 ? 10.859 -6.822 -31.239 1.00 89.06 101 THR A CA 1
ATOM 822 C C . THR A 1 101 ? 12.158 -6.091 -30.958 1.00 89.06 101 THR A C 1
ATOM 824 O O . THR A 1 101 ? 12.822 -5.670 -31.901 1.00 89.06 101 THR A O 1
ATOM 827 N N . TYR A 1 102 ? 12.540 -5.935 -29.689 1.00 88.31 102 TYR A N 1
ATOM 828 C CA . TYR A 1 102 ? 13.768 -5.223 -29.360 1.00 88.31 102 TYR A CA 1
ATOM 829 C C . TYR A 1 102 ? 14.969 -6.128 -29.621 1.00 88.31 102 TYR A C 1
ATOM 831 O O . TYR A 1 102 ? 14.949 -7.316 -29.281 1.00 88.31 102 TYR A O 1
ATOM 839 N N . SER A 1 103 ? 16.021 -5.544 -30.192 1.00 86.56 103 SER A N 1
ATOM 840 C CA . SER A 1 103 ? 17.303 -6.214 -30.398 1.00 86.56 103 SER A CA 1
ATOM 841 C C . SER A 1 103 ? 17.931 -6.605 -29.067 1.00 86.56 103 SER A C 1
ATOM 843 O O . SER A 1 103 ? 17.903 -5.836 -28.104 1.00 86.56 103 SER A O 1
ATOM 845 N N . ASP A 1 104 ? 18.518 -7.795 -29.011 1.00 85.38 104 ASP A N 1
ATOM 846 C CA . ASP A 1 104 ? 19.137 -8.292 -27.790 1.00 85.38 104 ASP A CA 1
ATOM 847 C C . ASP A 1 104 ? 20.359 -7.451 -27.400 1.00 85.38 104 ASP A C 1
ATOM 849 O O . ASP A 1 104 ? 21.209 -7.120 -28.225 1.00 85.38 104 ASP A O 1
ATOM 853 N N . GLY A 1 105 ? 20.435 -7.089 -26.121 1.00 84.88 105 GLY A N 1
ATOM 854 C CA . GLY A 1 105 ? 21.499 -6.249 -25.581 1.00 84.88 105 GLY A CA 1
ATOM 855 C C . GLY A 1 105 ? 21.095 -5.587 -24.267 1.00 84.88 105 GLY A C 1
ATOM 856 O O . GLY A 1 105 ? 19.972 -5.758 -23.788 1.00 84.88 105 GLY A O 1
ATOM 857 N N . ASN A 1 106 ? 22.010 -4.814 -23.681 1.00 84.31 106 ASN A N 1
ATOM 858 C CA . ASN A 1 106 ? 21.777 -4.153 -22.392 1.00 84.31 106 ASN A CA 1
ATOM 859 C C . ASN A 1 106 ? 20.608 -3.164 -22.445 1.00 84.31 106 ASN A C 1
ATOM 861 O O . ASN A 1 106 ? 19.783 -3.166 -21.541 1.00 84.31 106 ASN A O 1
ATOM 865 N N . THR A 1 107 ? 20.457 -2.424 -23.544 1.00 85.50 107 THR A N 1
ATOM 866 C CA . THR A 1 107 ? 19.338 -1.491 -23.736 1.00 85.50 107 THR A CA 1
ATOM 867 C C . THR A 1 107 ? 17.979 -2.193 -23.662 1.00 85.50 107 THR A C 1
ATOM 869 O O . THR A 1 107 ? 17.060 -1.697 -23.019 1.00 85.50 107 THR A O 1
ATOM 872 N N . LYS A 1 108 ? 17.847 -3.394 -24.248 1.00 89.94 108 LYS A N 1
ATOM 873 C CA . LYS A 1 108 ? 16.621 -4.198 -24.129 1.00 89.94 108 LYS A CA 1
ATOM 874 C C . LYS A 1 108 ? 16.367 -4.617 -22.685 1.00 89.94 108 LYS A C 1
ATOM 876 O O . LYS A 1 108 ? 15.234 -4.529 -22.227 1.00 89.94 108 LYS A O 1
ATOM 881 N N . LYS A 1 109 ? 17.400 -5.050 -21.956 1.00 87.69 109 LYS A N 1
ATOM 882 C CA . LYS A 1 109 ? 17.263 -5.421 -20.538 1.00 87.69 109 LYS A CA 1
ATOM 883 C C . LYS A 1 109 ? 16.803 -4.241 -19.689 1.00 87.69 109 LYS A C 1
ATOM 885 O O . LYS A 1 109 ? 15.879 -4.403 -18.901 1.00 87.69 109 LYS A O 1
ATOM 890 N N . GLU A 1 110 ? 17.412 -3.075 -19.871 1.00 83.94 110 GLU A N 1
ATOM 891 C CA . GLU A 1 110 ? 17.064 -1.848 -19.147 1.00 83.94 110 GLU A CA 1
ATOM 892 C C . GLU A 1 110 ? 15.602 -1.453 -19.383 1.00 83.94 110 GLU A C 1
ATOM 894 O O . GLU A 1 110 ? 14.856 -1.257 -18.424 1.00 83.94 110 GLU A O 1
ATOM 899 N N . GLU A 1 111 ? 15.162 -1.436 -20.642 1.00 88.06 111 GLU A N 1
ATOM 900 C CA . GLU A 1 111 ? 13.773 -1.136 -21.004 1.00 88.06 111 GLU A CA 1
ATOM 901 C C . GLU A 1 111 ? 12.787 -2.162 -20.433 1.00 88.06 111 GLU A C 1
ATOM 903 O O . GLU A 1 111 ? 11.764 -1.797 -19.850 1.00 88.06 111 GLU A O 1
ATOM 908 N N . LEU A 1 112 ? 13.099 -3.458 -20.530 1.00 89.19 112 LEU A N 1
ATOM 909 C CA . LEU A 1 112 ? 12.253 -4.521 -19.984 1.00 89.19 112 LEU A CA 1
ATOM 910 C C . LEU A 1 112 ? 12.154 -4.452 -18.455 1.00 89.19 112 LEU A C 1
ATOM 912 O O . LEU A 1 112 ? 11.068 -4.643 -17.905 1.00 89.19 112 LEU A O 1
ATOM 916 N N . VAL A 1 113 ? 13.252 -4.137 -17.762 1.00 85.69 113 VAL A N 1
ATOM 917 C CA . VAL A 1 113 ? 13.258 -3.921 -16.307 1.00 85.69 113 VAL A CA 1
ATOM 918 C C . VAL A 1 113 ? 12.450 -2.676 -15.940 1.00 85.69 113 VAL A C 1
ATOM 920 O O . VAL A 1 113 ? 11.675 -2.719 -14.985 1.00 85.69 113 VAL A O 1
ATOM 923 N N . ALA A 1 114 ? 12.548 -1.589 -16.709 1.00 83.88 114 ALA A N 1
ATOM 924 C CA . ALA A 1 114 ? 11.740 -0.391 -16.489 1.00 83.88 114 ALA A CA 1
ATOM 925 C C . ALA A 1 114 ? 10.237 -0.665 -16.687 1.00 83.88 114 ALA A C 1
ATOM 927 O O . ALA A 1 114 ? 9.410 -0.226 -15.882 1.00 83.88 114 ALA A O 1
ATOM 928 N N . MET A 1 115 ? 9.863 -1.430 -17.719 1.00 89.38 115 MET A N 1
ATOM 929 C CA . MET A 1 115 ? 8.482 -1.877 -17.934 1.00 89.38 115 MET A CA 1
ATOM 930 C C . MET A 1 115 ? 7.994 -2.778 -16.795 1.00 89.38 115 MET A C 1
ATOM 932 O O . MET A 1 115 ? 6.871 -2.602 -16.317 1.00 89.38 115 MET A O 1
ATOM 936 N N . LEU A 1 116 ? 8.841 -3.690 -16.310 1.00 87.06 116 LEU A N 1
ATOM 937 C CA . LEU A 1 116 ? 8.535 -4.528 -15.154 1.00 87.06 116 LEU A CA 1
ATOM 938 C C . LEU A 1 116 ? 8.342 -3.691 -13.883 1.00 87.06 116 LEU A C 1
ATOM 940 O O . LEU A 1 116 ? 7.420 -3.957 -13.119 1.00 87.06 116 LEU A O 1
ATOM 944 N N . GLY A 1 117 ? 9.137 -2.636 -13.693 1.00 81.12 117 GLY A N 1
ATOM 945 C CA . GLY A 1 117 ? 8.975 -1.675 -12.602 1.00 81.12 117 GLY A CA 1
ATOM 946 C C . GLY A 1 117 ? 7.637 -0.933 -12.656 1.00 81.12 117 GLY A C 1
ATOM 947 O O . GLY A 1 117 ? 6.989 -0.768 -11.626 1.00 81.12 117 GLY A O 1
ATOM 948 N N . LYS A 1 118 ? 7.164 -0.552 -13.852 1.00 84.75 118 LYS A N 1
ATOM 949 C CA . LYS A 1 118 ? 5.823 0.041 -14.029 1.00 84.75 118 LYS A CA 1
ATOM 950 C C . LYS A 1 118 ? 4.714 -0.945 -13.662 1.00 84.75 118 LYS A C 1
ATOM 952 O O . LYS A 1 118 ? 3.755 -0.555 -13.004 1.00 84.75 118 LYS A O 1
ATOM 957 N N . ILE A 1 119 ? 4.860 -2.210 -14.059 1.00 85.62 119 ILE A N 1
ATOM 958 C CA . ILE A 1 119 ? 3.929 -3.283 -13.690 1.00 85.62 119 ILE A CA 1
ATOM 959 C C . ILE A 1 119 ? 3.928 -3.480 -12.172 1.00 85.62 119 ILE A C 1
ATOM 961 O O . ILE A 1 119 ? 2.859 -3.440 -11.577 1.00 85.62 119 ILE A O 1
ATOM 965 N N . ALA A 1 120 ? 5.098 -3.623 -11.546 1.00 80.81 120 ALA A N 1
ATOM 966 C CA . ALA A 1 120 ? 5.235 -3.787 -10.100 1.00 80.81 120 ALA A CA 1
ATOM 967 C C . ALA A 1 120 ? 4.642 -2.603 -9.323 1.00 80.81 120 ALA A C 1
ATOM 969 O O . ALA A 1 120 ? 3.910 -2.816 -8.366 1.00 80.81 120 ALA A O 1
ATOM 970 N N . ASN A 1 121 ? 4.862 -1.369 -9.778 1.00 76.56 121 ASN A N 1
ATOM 971 C CA . ASN A 1 121 ? 4.282 -0.186 -9.145 1.00 76.56 121 ASN A CA 1
ATOM 972 C C . ASN A 1 121 ? 2.754 -0.130 -9.304 1.00 76.56 121 ASN A C 1
ATOM 974 O O . ASN A 1 121 ? 2.043 0.184 -8.358 1.00 76.56 121 ASN A O 1
ATOM 978 N N . LYS A 1 122 ? 2.223 -0.459 -10.491 1.00 78.31 122 LYS A N 1
ATOM 979 C CA . LYS A 1 122 ? 0.769 -0.495 -10.722 1.00 78.31 122 LYS A CA 1
ATOM 980 C C . LYS A 1 122 ? 0.090 -1.612 -9.935 1.00 78.31 122 LYS A C 1
ATOM 982 O O . LYS A 1 122 ? -1.060 -1.473 -9.535 1.00 78.31 122 LYS A O 1
ATOM 987 N N . ILE A 1 123 ? 0.806 -2.715 -9.751 1.00 73.81 123 ILE A N 1
ATOM 988 C CA . ILE A 1 123 ? 0.475 -3.766 -8.804 1.00 73.81 123 ILE A CA 1
ATOM 989 C C . ILE A 1 123 ? 0.438 -3.109 -7.413 1.00 73.81 123 ILE A C 1
ATOM 991 O O . ILE A 1 123 ? -0.641 -2.897 -6.894 1.00 73.81 123 ILE A O 1
ATOM 995 N N . GLU A 1 124 ? 1.541 -2.653 -6.831 1.00 66.81 124 GLU A N 1
ATOM 996 C CA . GLU A 1 124 ? 1.574 -2.125 -5.454 1.00 66.81 124 GLU A CA 1
ATOM 997 C C . GLU A 1 124 ? 0.602 -0.968 -5.151 1.00 66.81 124 GLU A C 1
ATOM 999 O O . GLU A 1 124 ? 0.057 -0.922 -4.051 1.00 66.81 124 GLU A O 1
ATOM 1004 N N . VAL A 1 125 ? 0.335 -0.078 -6.113 1.00 66.12 125 VAL A N 1
ATOM 1005 C CA . VAL A 1 125 ? -0.595 1.053 -5.961 1.00 66.12 125 VAL A CA 1
ATOM 1006 C C . VAL A 1 125 ? -1.623 1.049 -7.104 1.00 66.12 125 VAL A C 1
ATOM 1008 O O . VAL A 1 125 ? -1.487 1.804 -8.076 1.00 66.12 125 VAL A O 1
ATOM 1011 N N . PRO A 1 126 ? -2.694 0.235 -7.016 1.00 58.56 126 PRO A N 1
ATOM 1012 C CA . PRO A 1 126 ? -3.667 0.064 -8.099 1.00 58.56 126 PRO A CA 1
ATOM 1013 C C . PRO A 1 126 ? -4.330 1.374 -8.537 1.00 58.56 126 PRO A C 1
ATOM 1015 O O . PRO A 1 126 ? -4.599 1.583 -9.720 1.00 58.56 126 PRO A O 1
ATOM 1018 N N . THR A 1 127 ? -4.554 2.288 -7.596 1.00 59.97 127 THR A N 1
ATOM 1019 C CA . THR A 1 127 ? -5.197 3.590 -7.821 1.00 59.97 127 THR A CA 1
ATOM 1020 C C . THR A 1 127 ? -4.202 4.709 -8.146 1.00 59.97 127 THR A C 1
ATOM 1022 O O . THR A 1 127 ? -4.618 5.822 -8.459 1.00 59.97 127 THR A O 1
ATOM 1025 N N . GLY A 1 128 ? -2.892 4.447 -8.054 1.00 63.47 128 GLY A N 1
ATOM 1026 C CA . GLY A 1 128 ? -1.825 5.449 -8.170 1.00 63.47 128 GLY A CA 1
ATOM 1027 C C . GLY A 1 128 ? -1.750 6.461 -7.015 1.00 63.47 128 GLY A C 1
ATOM 1028 O O . GLY A 1 128 ? -0.811 7.252 -6.976 1.00 63.47 128 GLY A O 1
ATOM 1029 N N . ASN A 1 129 ? -2.699 6.439 -6.069 1.00 73.88 129 ASN A N 1
ATOM 1030 C CA . ASN A 1 129 ? -2.748 7.334 -4.915 1.00 73.88 129 ASN A CA 1
ATOM 1031 C C . ASN A 1 129 ? -2.963 6.519 -3.624 1.00 73.88 129 ASN A C 1
ATOM 1033 O O . ASN A 1 129 ? -4.030 5.918 -3.465 1.00 73.88 129 ASN A O 1
ATOM 1037 N N . PRO A 1 130 ? -2.014 6.535 -2.666 1.00 81.62 130 PRO A N 1
ATOM 1038 C CA . PRO A 1 130 ? -2.146 5.777 -1.420 1.00 81.62 130 PRO A CA 1
ATOM 1039 C C . PRO A 1 130 ? -3.367 6.191 -0.580 1.00 81.62 130 PRO A C 1
ATOM 1041 O O . PRO A 1 130 ? -3.876 5.381 0.191 1.00 81.62 130 PRO A O 1
ATOM 1044 N N . LEU A 1 131 ? -3.886 7.416 -0.742 1.00 83.62 131 LEU A N 1
ATOM 1045 C CA . LEU A 1 131 ? -5.111 7.856 -0.064 1.00 83.62 131 LEU A CA 1
ATOM 1046 C C . LEU A 1 131 ? -6.366 7.180 -0.625 1.00 83.62 131 LEU A C 1
ATOM 1048 O O . LEU A 1 131 ? -7.235 6.798 0.150 1.00 83.62 131 LEU A O 1
ATOM 1052 N N . ASN A 1 132 ? -6.435 6.969 -1.942 1.00 79.00 132 ASN A N 1
ATOM 1053 C CA . ASN A 1 132 ? -7.551 6.248 -2.562 1.00 79.00 132 ASN A CA 1
ATOM 1054 C C . ASN A 1 132 ? -7.538 4.772 -2.134 1.00 79.00 132 ASN A C 1
ATOM 1056 O O . ASN A 1 132 ? -8.583 4.181 -1.908 1.00 79.00 132 ASN A O 1
ATOM 1060 N N . GLN A 1 133 ? -6.350 4.181 -1.964 1.00 80.50 133 GLN A N 1
ATOM 1061 C CA . GLN A 1 133 ? -6.232 2.814 -1.450 1.00 80.50 133 GLN A CA 1
ATOM 1062 C C . GLN A 1 133 ? -6.666 2.710 0.021 1.00 80.50 133 GLN A C 1
ATOM 1064 O O . GLN A 1 133 ? -7.325 1.748 0.403 1.00 80.50 133 GLN A O 1
ATOM 1069 N N . LEU A 1 134 ? -6.365 3.721 0.846 1.00 88.00 134 LEU A N 1
ATOM 1070 C CA . LEU A 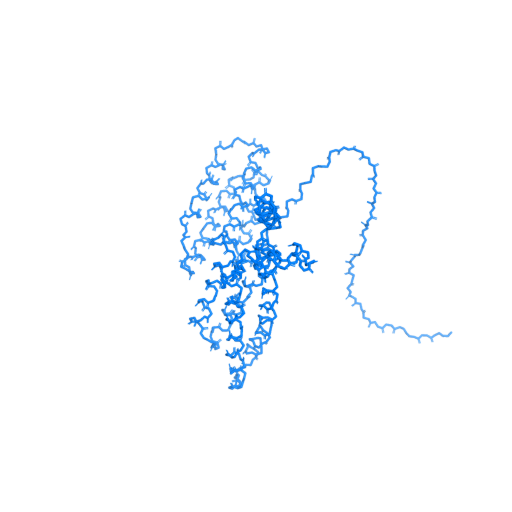1 134 ? -6.919 3.816 2.202 1.00 88.00 134 LEU A CA 1
ATOM 1071 C C . LEU A 1 134 ? -8.447 3.971 2.201 1.00 88.00 134 LEU A C 1
ATOM 1073 O O . LEU A 1 134 ? -9.106 3.419 3.079 1.00 88.00 134 LEU A O 1
ATOM 1077 N N . GLU A 1 135 ? -9.013 4.694 1.236 1.00 82.88 135 GLU A N 1
ATOM 1078 C CA . GLU A 1 135 ? -10.465 4.8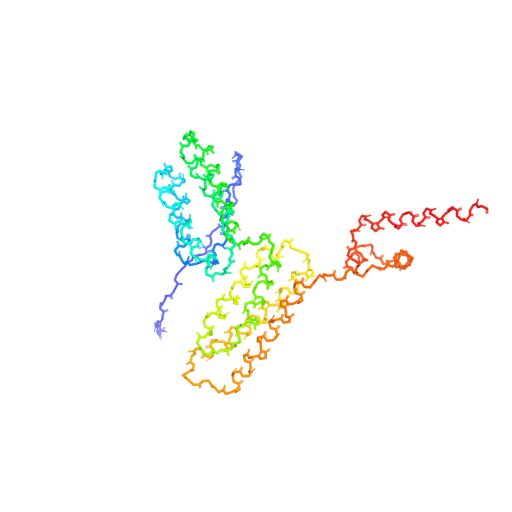24 1.065 1.00 82.88 135 GLU A CA 1
ATOM 1079 C C . GLU A 1 135 ? -11.120 3.496 0.644 1.00 82.88 135 GLU A C 1
ATOM 1081 O O . GLU A 1 135 ? -12.153 3.113 1.198 1.00 82.88 135 GLU A O 1
ATOM 1086 N N . ASP A 1 136 ? -10.499 2.739 -0.261 1.00 80.38 136 ASP A N 1
ATOM 1087 C CA . ASP A 1 136 ? -10.949 1.391 -0.624 1.00 80.38 136 ASP A CA 1
ATOM 1088 C C . ASP A 1 136 ? -10.941 0.459 0.599 1.00 80.38 136 ASP A C 1
ATOM 1090 O O . ASP A 1 136 ? -11.945 -0.199 0.890 1.00 80.38 136 ASP A O 1
ATOM 1094 N N . ILE A 1 137 ? -9.851 0.476 1.377 1.00 86.75 137 ILE A N 1
ATOM 1095 C CA . ILE A 1 137 ? -9.725 -0.288 2.627 1.00 86.75 137 ILE A CA 1
ATOM 1096 C C . ILE A 1 137 ? -10.793 0.135 3.647 1.00 86.75 137 ILE A C 1
ATOM 1098 O O . ILE A 1 137 ? -11.412 -0.722 4.280 1.00 86.75 137 ILE A O 1
ATOM 1102 N N . TYR A 1 138 ? -11.047 1.439 3.799 1.00 87.06 138 TYR A N 1
ATOM 1103 C CA . TYR A 1 138 ? -12.110 1.955 4.666 1.00 87.06 138 TYR A CA 1
ATOM 1104 C C . TYR A 1 138 ? -13.468 1.355 4.287 1.00 87.06 138 TYR A C 1
ATOM 1106 O O . TYR A 1 138 ? -14.181 0.825 5.141 1.00 87.06 138 TYR A O 1
ATOM 1114 N N . ASN A 1 139 ? -13.802 1.386 2.997 1.00 81.81 139 ASN A N 1
ATOM 1115 C CA . ASN A 1 139 ? -15.062 0.864 2.481 1.00 81.81 139 ASN A CA 1
ATOM 1116 C C . ASN A 1 139 ? -15.173 -0.661 2.635 1.00 81.81 139 ASN A C 1
ATOM 1118 O O . ASN A 1 139 ? -16.261 -1.170 2.913 1.00 81.81 139 ASN A O 1
ATOM 1122 N N . GLU A 1 140 ? -14.072 -1.396 2.469 1.00 82.31 140 GLU A N 1
ATOM 1123 C CA . GLU A 1 140 ? -14.022 -2.848 2.665 1.00 82.31 140 GLU A CA 1
ATOM 1124 C C . GLU A 1 140 ? -14.261 -3.225 4.133 1.00 82.31 140 GLU A C 1
ATOM 1126 O O . GLU A 1 140 ? -15.109 -4.072 4.424 1.00 82.31 140 GLU A O 1
ATOM 1131 N N . LEU A 1 141 ? -13.578 -2.554 5.063 1.00 86.12 141 LEU A N 1
ATOM 1132 C CA . LEU A 1 141 ? -13.729 -2.770 6.503 1.00 86.12 141 LEU A CA 1
ATOM 1133 C C . LEU A 1 141 ? -15.126 -2.378 7.008 1.00 86.12 141 LEU A C 1
ATOM 1135 O O . LEU A 1 141 ? -15.676 -3.052 7.877 1.00 86.12 141 LEU A O 1
ATOM 1139 N N . LEU A 1 142 ? -15.730 -1.327 6.444 1.00 85.38 142 LEU A N 1
ATOM 1140 C CA . LEU A 1 142 ? -17.087 -0.893 6.792 1.00 85.38 142 LEU A CA 1
ATOM 1141 C C . LEU A 1 142 ? -18.156 -1.912 6.357 1.00 85.38 142 LEU A C 1
ATOM 1143 O O . LEU A 1 142 ? -19.135 -2.128 7.069 1.00 85.38 142 LEU A O 1
ATOM 1147 N N . LYS A 1 143 ? -17.970 -2.555 5.196 1.00 80.81 143 LYS A N 1
ATOM 1148 C CA . LYS A 1 143 ? -18.899 -3.565 4.655 1.00 80.81 143 LYS A CA 1
ATOM 1149 C C . LYS A 1 143 ? -18.772 -4.931 5.329 1.00 80.81 143 LYS A C 1
ATOM 1151 O O . LYS A 1 143 ? -19.708 -5.724 5.248 1.00 80.81 143 LYS A O 1
ATOM 1156 N N . ASN A 1 144 ? -17.641 -5.206 5.976 1.00 76.75 144 ASN A N 1
ATOM 1157 C CA . ASN A 1 144 ? -17.324 -6.497 6.579 1.00 76.75 144 ASN A CA 1
ATOM 1158 C C . ASN A 1 144 ? -17.184 -6.370 8.107 1.00 76.75 144 ASN A C 1
ATOM 1160 O O . ASN A 1 144 ? -16.064 -6.400 8.624 1.00 76.75 144 ASN A O 1
ATOM 1164 N N . PRO A 1 145 ? -18.300 -6.250 8.855 1.00 75.56 145 PRO A N 1
ATOM 1165 C CA . PRO A 1 145 ? -18.251 -6.226 10.312 1.00 75.56 145 PRO A CA 1
ATOM 1166 C C . PRO A 1 145 ? -17.645 -7.523 10.855 1.00 75.56 145 PRO A C 1
ATOM 1168 O O . PRO A 1 145 ? -17.723 -8.583 10.230 1.00 75.56 145 PRO A O 1
ATOM 1171 N N . ILE A 1 146 ? -17.035 -7.444 12.035 1.00 81.62 146 ILE A N 1
ATOM 1172 C CA . ILE A 1 146 ? -16.279 -8.562 12.594 1.00 81.62 146 ILE A CA 1
ATOM 1173 C C . ILE A 1 146 ? -17.146 -9.796 12.877 1.00 81.62 146 ILE A C 1
ATOM 1175 O O . ILE A 1 146 ? -18.163 -9.731 13.563 1.00 81.62 146 ILE A O 1
ATOM 1179 N N . SER A 1 147 ? -16.698 -10.945 12.378 1.00 75.81 147 SER A N 1
ATOM 1180 C CA . SER A 1 14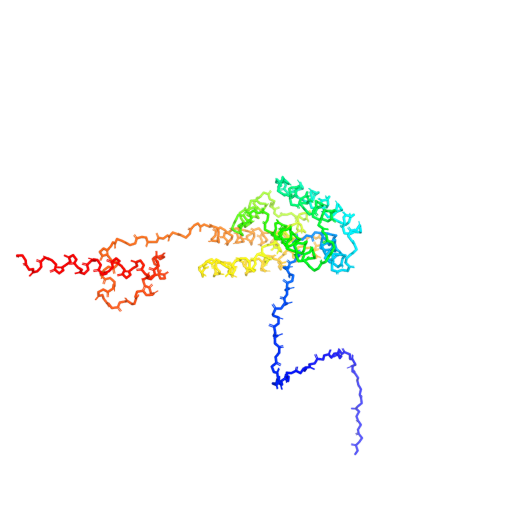7 ? -17.261 -12.273 12.623 1.00 75.81 147 SER A CA 1
ATOM 1181 C C . SER A 1 147 ? -16.134 -13.307 12.666 1.00 75.81 147 SER A C 1
ATOM 1183 O O . SER A 1 147 ? -15.025 -13.029 12.216 1.00 75.81 147 SER A O 1
ATOM 1185 N N . GLN A 1 148 ? -16.386 -14.510 13.192 1.00 72.12 148 GLN A N 1
ATOM 1186 C CA . GLN A 1 148 ? -15.351 -15.554 13.220 1.00 72.12 148 GLN A CA 1
ATOM 1187 C C . GLN A 1 148 ? -14.884 -15.970 11.818 1.00 72.12 148 GLN A C 1
ATOM 1189 O O . GLN A 1 148 ? -13.695 -16.226 11.623 1.00 72.12 148 GLN A O 1
ATOM 1194 N N . ASP A 1 149 ? -15.789 -15.967 10.840 1.00 76.12 149 ASP A N 1
ATOM 1195 C CA . ASP A 1 149 ? -15.508 -16.443 9.485 1.00 76.12 149 ASP A CA 1
ATOM 1196 C C . ASP A 1 149 ? -14.658 -15.457 8.670 1.00 76.12 149 ASP A C 1
ATOM 1198 O O . ASP A 1 149 ? -13.962 -15.858 7.736 1.00 76.12 149 ASP A O 1
ATOM 1202 N N . ASN A 1 150 ? -14.660 -14.169 9.037 1.00 78.50 150 ASN A N 1
ATOM 1203 C CA . ASN A 1 150 ? -13.946 -13.121 8.305 1.00 78.50 150 ASN A CA 1
ATOM 1204 C C . ASN A 1 150 ? -12.740 -12.520 9.046 1.00 78.50 150 ASN A C 1
ATOM 1206 O O . ASN A 1 150 ? -12.064 -11.668 8.471 1.00 78.50 150 ASN A O 1
ATOM 1210 N N . VAL A 1 151 ? -12.389 -12.989 10.255 1.00 82.88 151 VAL A N 1
ATOM 1211 C CA . VAL A 1 151 ? -11.222 -12.475 11.011 1.00 82.88 151 VAL A CA 1
ATOM 1212 C C . VAL A 1 151 ? -9.948 -12.487 10.169 1.00 82.88 151 VAL A C 1
ATOM 1214 O O . VAL A 1 151 ? -9.203 -11.510 10.146 1.00 82.88 151 VAL A O 1
ATOM 1217 N N . ARG A 1 152 ? -9.702 -13.581 9.439 1.00 79.69 152 ARG A N 1
ATOM 1218 C CA . ARG A 1 152 ? -8.503 -13.719 8.604 1.00 79.69 152 ARG A CA 1
ATOM 1219 C C . ARG A 1 152 ? -8.489 -12.730 7.442 1.00 79.69 152 ARG A C 1
ATOM 1221 O O . ARG A 1 152 ? -7.431 -12.218 7.099 1.00 79.69 152 ARG A O 1
ATOM 1228 N N . HIS A 1 153 ? -9.654 -12.464 6.856 1.00 79.50 153 HIS A N 1
ATOM 1229 C CA . HIS A 1 153 ? -9.793 -11.459 5.810 1.00 79.50 153 HIS A CA 1
ATOM 1230 C C . HIS A 1 153 ? -9.484 -10.067 6.366 1.00 79.50 153 HIS A C 1
ATOM 1232 O O . HIS A 1 153 ? -8.594 -9.413 5.839 1.00 79.50 153 HIS A O 1
ATOM 1238 N N . ILE A 1 154 ? -10.088 -9.691 7.501 1.00 83.75 154 ILE A N 1
ATOM 1239 C CA . ILE A 1 154 ? -9.827 -8.408 8.172 1.00 83.75 154 ILE A CA 1
ATOM 1240 C C . ILE A 1 154 ? -8.334 -8.250 8.497 1.00 83.75 154 ILE A C 1
ATOM 1242 O O . ILE A 1 154 ? -7.755 -7.208 8.210 1.00 83.75 154 ILE A O 1
ATOM 1246 N N . MET A 1 155 ? -7.674 -9.277 9.045 1.00 82.88 155 MET A N 1
ATOM 1247 C CA . MET A 1 155 ? -6.229 -9.234 9.326 1.00 82.88 155 MET A CA 1
ATOM 1248 C C . MET A 1 155 ? -5.384 -8.987 8.067 1.00 82.88 155 MET A C 1
ATOM 1250 O O . MET A 1 155 ? -4.390 -8.263 8.130 1.00 82.88 155 MET A O 1
ATOM 1254 N N . ASN A 1 156 ? -5.767 -9.567 6.929 1.00 81.12 156 ASN A N 1
ATOM 1255 C CA . ASN A 1 156 ? -5.083 -9.314 5.663 1.00 81.12 156 ASN A CA 1
ATOM 1256 C C . ASN A 1 156 ? -5.312 -7.866 5.205 1.00 81.12 156 ASN A C 1
ATOM 1258 O O . ASN A 1 156 ? -4.342 -7.174 4.912 1.00 81.12 156 ASN A O 1
ATOM 1262 N N . THR A 1 157 ? -6.555 -7.378 5.247 1.00 82.75 157 THR A N 1
ATOM 1263 C CA . THR A 1 157 ? -6.907 -5.992 4.896 1.00 82.75 157 THR A CA 1
ATOM 1264 C C . THR A 1 157 ? -6.158 -4.973 5.771 1.00 82.75 157 THR A C 1
ATOM 1266 O O . THR A 1 157 ? -5.696 -3.943 5.289 1.00 82.75 157 THR A O 1
ATOM 1269 N N . LEU A 1 158 ? -5.956 -5.263 7.061 1.00 86.38 158 LEU A N 1
ATOM 1270 C CA . LEU A 1 158 ? -5.141 -4.431 7.958 1.00 86.38 158 LEU A CA 1
ATOM 1271 C C . LEU A 1 158 ? -3.647 -4.448 7.614 1.00 86.38 158 LEU A C 1
ATOM 1273 O O . LEU A 1 158 ? -2.963 -3.444 7.813 1.00 86.38 158 LEU A O 1
ATOM 1277 N N . SER A 1 159 ? -3.135 -5.570 7.110 1.00 84.19 159 SER A N 1
ATOM 1278 C CA . SER A 1 159 ? -1.737 -5.674 6.679 1.00 84.19 159 SER A CA 1
ATOM 1279 C C . SER A 1 159 ? -1.477 -4.795 5.454 1.00 84.19 159 SER A C 1
ATOM 1281 O O . SER A 1 159 ? -0.445 -4.128 5.405 1.00 84.19 159 SER A O 1
ATOM 1283 N N . GLU A 1 160 ? -2.448 -4.696 4.538 1.00 82.25 160 GLU A N 1
ATOM 1284 C CA . GLU A 1 160 ? -2.385 -3.781 3.388 1.00 82.25 160 GLU A CA 1
ATOM 1285 C C . GLU A 1 160 ? -2.194 -2.324 3.828 1.00 82.25 160 GLU A C 1
ATOM 1287 O O . GLU A 1 160 ? -1.431 -1.594 3.199 1.00 82.25 160 GLU A O 1
ATOM 1292 N N . ILE A 1 161 ? -2.803 -1.910 4.952 1.00 87.81 161 ILE A N 1
ATOM 1293 C CA . ILE A 1 161 ? -2.591 -0.566 5.509 1.00 87.81 161 ILE A CA 1
ATOM 1294 C C . ILE A 1 161 ? -1.113 -0.352 5.804 1.00 87.81 161 ILE A C 1
ATOM 1296 O O . ILE A 1 161 ? -0.580 0.651 5.360 1.00 87.81 161 ILE A O 1
ATOM 1300 N N . LEU A 1 162 ? -0.453 -1.265 6.527 1.00 86.00 162 LEU A N 1
ATOM 1301 C CA . LEU A 1 162 ? 0.947 -1.108 6.954 1.00 86.00 162 LEU A CA 1
ATOM 1302 C C . LEU A 1 162 ? 1.914 -1.002 5.766 1.00 86.00 162 LEU A C 1
ATOM 1304 O O . LEU A 1 162 ? 2.945 -0.328 5.855 1.00 86.00 162 LEU A O 1
ATOM 1308 N N . GLU A 1 163 ? 1.568 -1.644 4.657 1.00 81.25 163 GLU A N 1
ATOM 1309 C CA . GLU A 1 163 ? 2.365 -1.704 3.434 1.00 81.25 163 GLU A CA 1
ATOM 1310 C C . GLU A 1 163 ? 2.330 -0.402 2.626 1.00 81.25 163 GLU A C 1
ATOM 1312 O O . GLU A 1 163 ? 3.197 -0.192 1.779 1.00 81.25 163 GLU A O 1
ATOM 1317 N N . LEU A 1 164 ? 1.430 0.531 2.957 1.00 84.50 164 LEU A N 1
ATOM 1318 C CA . LEU A 1 164 ? 1.388 1.863 2.350 1.00 84.50 164 LEU A CA 1
ATOM 1319 C C . LEU A 1 164 ? 2.489 2.808 2.849 1.00 84.50 164 LEU A C 1
ATOM 1321 O O . LEU A 1 164 ? 2.679 3.886 2.286 1.00 84.50 164 LEU A O 1
ATOM 1325 N N . GLU A 1 165 ? 3.251 2.425 3.879 1.00 84.94 165 GLU A N 1
ATOM 1326 C CA . GLU A 1 165 ? 4.272 3.274 4.499 1.00 84.94 165 GLU A CA 1
ATOM 1327 C C . GLU A 1 165 ? 5.262 3.947 3.522 1.00 84.94 165 GLU A C 1
ATOM 1329 O O . GLU A 1 165 ? 5.472 5.156 3.667 1.00 84.94 165 GLU A O 1
ATOM 1334 N N . PRO A 1 166 ? 5.888 3.251 2.550 1.00 80.31 166 PRO A N 1
ATOM 1335 C CA . PRO A 1 166 ? 6.809 3.895 1.614 1.00 80.31 166 PRO A CA 1
ATOM 1336 C C . PRO A 1 166 ? 6.138 4.984 0.765 1.00 80.31 166 PRO A C 1
ATOM 1338 O O . PRO A 1 166 ? 6.782 5.991 0.480 1.00 80.31 166 PRO A O 1
ATOM 1341 N N . TYR A 1 167 ? 4.857 4.830 0.417 1.00 81.94 167 TYR A N 1
ATOM 1342 C CA . TYR A 1 167 ? 4.116 5.807 -0.389 1.00 81.94 167 TYR A CA 1
ATOM 1343 C C . TYR A 1 167 ? 3.579 6.960 0.463 1.00 81.94 167 TYR A C 1
ATOM 1345 O O . TYR A 1 167 ? 3.572 8.105 0.030 1.00 81.94 167 TYR A O 1
ATOM 1353 N N . ILE A 1 168 ? 3.189 6.706 1.713 1.00 83.81 168 ILE A N 1
ATOM 1354 C CA . ILE A 1 168 ? 2.766 7.777 2.626 1.00 83.81 168 ILE A CA 1
ATOM 1355 C C . ILE A 1 168 ? 3.935 8.711 2.975 1.00 83.81 168 ILE A C 1
ATOM 1357 O O . ILE A 1 168 ? 3.725 9.907 3.172 1.00 83.81 168 ILE A O 1
ATOM 1361 N N . LYS A 1 169 ? 5.178 8.210 2.994 1.00 81.88 169 LYS A N 1
ATOM 1362 C CA . LYS A 1 169 ? 6.383 9.035 3.213 1.00 81.88 169 LYS A CA 1
ATOM 1363 C C . LYS A 1 169 ? 6.601 10.108 2.146 1.00 81.88 169 LYS A C 1
ATOM 1365 O O . LYS A 1 169 ? 7.346 11.049 2.404 1.00 81.88 169 LYS A O 1
ATOM 1370 N N . THR A 1 170 ? 5.970 9.988 0.978 1.00 79.75 170 THR A N 1
ATOM 1371 C CA . THR A 1 170 ? 6.038 11.012 -0.074 1.00 79.75 170 THR A CA 1
ATOM 1372 C C . THR A 1 170 ? 4.947 12.077 0.057 1.00 79.75 170 THR A C 1
ATOM 1374 O O . THR A 1 170 ? 4.950 13.032 -0.714 1.00 79.75 170 THR A O 1
ATOM 1377 N N . LEU A 1 171 ? 4.004 11.921 0.995 1.00 81.50 171 LEU A N 1
ATOM 1378 C CA . LEU A 1 171 ? 2.965 12.909 1.297 1.00 81.50 171 LEU A CA 1
ATOM 1379 C C . LEU A 1 171 ? 3.452 13.931 2.336 1.00 81.50 171 LEU A C 1
ATOM 1381 O O . LEU A 1 171 ? 4.545 13.810 2.891 1.00 81.50 171 LEU A O 1
ATOM 1385 N N . ASP A 1 172 ? 2.630 14.940 2.622 1.00 79.56 172 ASP A N 1
ATOM 1386 C CA . ASP A 1 172 ? 2.938 15.965 3.617 1.00 79.56 172 ASP A CA 1
ATOM 1387 C C . ASP A 1 172 ? 3.108 15.397 5.043 1.00 79.56 172 ASP A C 1
ATOM 1389 O O . ASP A 1 172 ? 2.612 14.324 5.399 1.00 79.56 172 ASP A O 1
ATOM 1393 N N . ILE A 1 173 ? 3.814 16.149 5.891 1.00 77.31 173 ILE A N 1
ATOM 1394 C CA . ILE A 1 173 ? 4.160 15.735 7.260 1.00 77.31 173 ILE A CA 1
ATOM 1395 C C . ILE A 1 173 ? 2.906 15.468 8.110 1.00 77.31 173 ILE A C 1
ATOM 1397 O O . ILE A 1 173 ? 2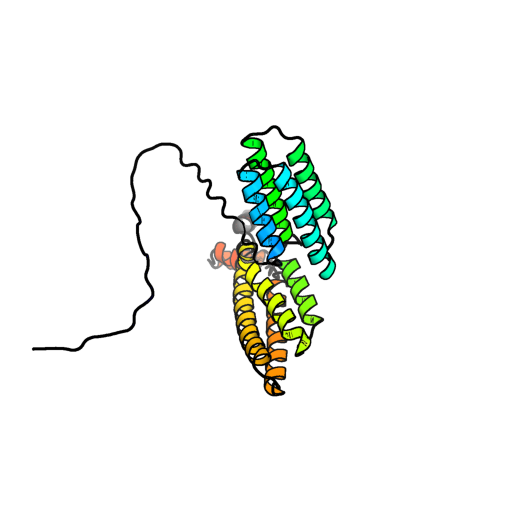.921 14.575 8.961 1.00 77.31 173 ILE A O 1
ATOM 1401 N N . ALA A 1 174 ? 1.806 16.196 7.890 1.00 76.44 174 ALA A N 1
ATOM 1402 C CA . ALA A 1 174 ? 0.579 15.979 8.651 1.00 76.44 174 ALA A CA 1
ATOM 1403 C C . ALA A 1 174 ? -0.031 14.609 8.319 1.00 76.44 174 ALA A C 1
ATOM 1405 O O . ALA A 1 174 ? -0.387 13.860 9.233 1.00 76.44 174 ALA A O 1
ATOM 1406 N N . ARG A 1 175 ? -0.050 14.219 7.039 1.00 83.94 175 ARG A N 1
ATOM 1407 C CA . ARG A 1 175 ? -0.448 12.870 6.604 1.00 83.94 175 ARG A CA 1
ATOM 1408 C C . ARG A 1 175 ? 0.447 11.785 7.177 1.00 83.94 175 ARG A C 1
ATOM 1410 O O . ARG A 1 175 ? -0.073 10.778 7.654 1.00 83.94 175 ARG A O 1
ATOM 1417 N N . GLN A 1 176 ? 1.760 11.998 7.199 1.00 84.69 176 GLN A N 1
ATOM 1418 C CA . GLN A 1 176 ? 2.696 11.050 7.813 1.00 84.69 176 GLN A CA 1
ATOM 1419 C C . GLN A 1 176 ? 2.399 10.849 9.309 1.00 84.69 176 GLN A C 1
ATOM 1421 O O . GLN A 1 176 ? 2.364 9.713 9.788 1.00 84.69 176 GLN A O 1
ATOM 1426 N N . ASN A 1 177 ? 2.106 11.932 10.035 1.00 78.00 177 ASN A N 1
ATOM 1427 C CA . ASN A 1 177 ? 1.751 11.882 11.454 1.00 78.00 177 ASN A CA 1
ATOM 1428 C C . ASN A 1 177 ? 0.411 11.173 11.697 1.00 78.00 177 ASN A C 1
ATOM 1430 O O . ASN A 1 177 ? 0.318 10.308 12.570 1.00 78.00 177 ASN A O 1
ATOM 1434 N N . TYR A 1 178 ? -0.625 11.485 10.913 1.00 86.81 178 TYR A N 1
ATOM 1435 C CA . TYR A 1 178 ? -1.910 10.786 11.013 1.00 86.81 178 TYR A CA 1
ATOM 1436 C C . TYR A 1 178 ? -1.777 9.300 10.686 1.00 86.81 178 TYR A C 1
ATOM 1438 O O . TYR A 1 178 ? -2.372 8.463 11.364 1.00 86.81 178 TYR A O 1
ATOM 1446 N N . TYR A 1 179 ? -0.942 8.956 9.709 1.00 90.69 179 TYR A N 1
ATOM 1447 C CA . TYR A 1 179 ? -0.672 7.571 9.361 1.00 90.69 179 TYR A CA 1
ATOM 1448 C C . TYR A 1 179 ? 0.111 6.829 10.457 1.00 90.69 179 TYR A C 1
ATOM 1450 O O . TYR A 1 179 ? -0.149 5.654 10.713 1.00 90.69 179 TYR A O 1
ATOM 1458 N N . ALA A 1 180 ? 1.011 7.498 11.183 1.00 87.75 180 ALA A N 1
ATOM 1459 C CA . ALA A 1 180 ? 1.666 6.906 12.350 1.00 87.75 180 ALA A CA 1
ATOM 1460 C C . ALA A 1 180 ? 0.656 6.521 13.448 1.00 87.75 180 ALA A C 1
ATOM 1462 O O . ALA A 1 180 ? 0.771 5.439 14.027 1.00 87.75 180 ALA A O 1
ATOM 1463 N N . LEU A 1 181 ? -0.360 7.359 13.689 1.00 88.19 181 LEU A N 1
ATOM 1464 C CA . LEU A 1 181 ? -1.462 7.041 14.605 1.00 88.19 181 LEU A CA 1
ATOM 1465 C C . LEU A 1 181 ? -2.321 5.885 14.079 1.00 88.19 181 LEU A C 1
ATOM 1467 O O . LEU A 1 181 ? -2.655 4.979 14.840 1.00 88.19 181 LEU A O 1
ATOM 1471 N N . LEU A 1 182 ? -2.616 5.860 12.775 1.00 94.31 182 LEU A N 1
ATOM 1472 C CA . LEU A 1 182 ? -3.313 4.738 12.142 1.00 94.31 182 LEU A CA 1
ATOM 1473 C C . LEU A 1 182 ? -2.575 3.412 12.371 1.00 94.31 182 LEU A C 1
ATOM 1475 O O . LEU A 1 182 ? -3.196 2.442 12.799 1.00 94.31 182 LEU A O 1
ATOM 1479 N N . LYS A 1 183 ? -1.249 3.368 12.185 1.00 94.50 183 LYS A N 1
ATOM 1480 C CA . LYS A 1 183 ? -0.453 2.155 12.445 1.00 94.50 183 LYS A CA 1
ATOM 1481 C C . LYS A 1 183 ? -0.585 1.652 13.886 1.00 94.50 183 LYS A C 1
ATOM 1483 O O . LYS A 1 183 ? -0.624 0.443 14.105 1.00 94.50 183 LYS A O 1
ATOM 1488 N N . GLN A 1 184 ? -0.673 2.553 14.865 1.00 90.38 184 GLN A N 1
ATOM 1489 C CA . GLN A 1 184 ? -0.883 2.169 16.264 1.00 90.38 184 GLN A CA 1
ATOM 1490 C C . GLN A 1 184 ? -2.260 1.529 16.471 1.00 90.38 184 GLN A C 1
ATOM 1492 O O . GLN A 1 184 ? -2.357 0.496 17.134 1.00 90.38 184 GLN A O 1
ATOM 1497 N N . GLU A 1 185 ? -3.314 2.096 15.881 1.00 94.25 185 GLU A N 1
ATOM 1498 C CA . GLU A 1 185 ? -4.666 1.528 15.963 1.00 94.25 185 GLU A CA 1
ATOM 1499 C C . GLU A 1 185 ? -4.776 0.180 15.236 1.00 94.25 185 GLU A C 1
ATOM 1501 O O . GLU A 1 185 ? -5.419 -0.741 15.745 1.00 94.25 185 GLU A O 1
ATOM 1506 N N . VAL A 1 186 ? -4.085 0.026 14.103 1.00 94.00 186 VAL A N 1
ATOM 1507 C CA . VAL A 1 186 ? -3.973 -1.246 13.374 1.00 94.00 186 VAL A CA 1
ATOM 1508 C C . VAL A 1 186 ? -3.267 -2.309 14.219 1.00 94.00 186 VAL A C 1
ATOM 1510 O O . VAL A 1 186 ? -3.762 -3.429 14.322 1.00 94.00 186 VAL A O 1
ATOM 1513 N N . ALA A 1 187 ? -2.153 -1.970 14.876 1.00 91.50 187 ALA A N 1
ATOM 1514 C CA . ALA A 1 187 ? -1.421 -2.906 15.732 1.00 91.50 187 ALA A CA 1
ATOM 1515 C C . ALA A 1 187 ? -2.262 -3.379 16.931 1.00 91.50 187 ALA A C 1
ATOM 1517 O O . ALA A 1 187 ? -2.311 -4.577 17.220 1.00 91.50 187 ALA A O 1
ATOM 1518 N N . LYS A 1 188 ? -2.979 -2.455 17.588 1.00 93.44 188 LYS A N 1
ATOM 1519 C CA . LYS A 1 188 ? -3.940 -2.787 18.655 1.00 93.44 188 LYS A CA 1
ATOM 1520 C C . LYS A 1 188 ? -5.021 -3.735 18.144 1.00 93.44 188 LYS A C 1
ATOM 1522 O O . LYS A 1 188 ? -5.358 -4.701 18.825 1.00 93.44 188 LYS A O 1
ATOM 1527 N N . TYR A 1 189 ? -5.544 -3.487 16.942 1.00 93.69 189 TYR A N 1
ATOM 1528 C CA . TYR A 1 189 ? -6.585 -4.338 16.379 1.00 93.69 189 TYR A CA 1
ATOM 1529 C C . TYR A 1 189 ? -6.061 -5.733 16.042 1.00 93.69 189 TYR A C 1
ATOM 1531 O O . TYR A 1 189 ? -6.667 -6.719 16.452 1.00 93.69 189 TYR A O 1
ATOM 1539 N N . HIS A 1 190 ? -4.891 -5.833 15.406 1.00 90.69 190 HIS A N 1
ATOM 1540 C CA . HIS A 1 190 ? -4.232 -7.107 15.116 1.00 90.69 190 HIS A CA 1
ATOM 1541 C C . HIS A 1 190 ? -4.049 -7.982 16.362 1.00 90.69 190 HIS A C 1
ATOM 1543 O O . HIS A 1 190 ? -4.275 -9.192 16.295 1.00 90.69 190 HIS A O 1
ATOM 1549 N N . ALA A 1 191 ? -3.681 -7.388 17.502 1.00 89.88 191 ALA A N 1
ATOM 1550 C CA . ALA A 1 191 ? -3.553 -8.114 18.764 1.00 89.88 191 ALA A CA 1
ATOM 1551 C C . ALA A 1 191 ? -4.895 -8.722 19.216 1.00 89.88 191 ALA A C 1
ATOM 1553 O O . ALA A 1 191 ? -4.952 -9.904 19.555 1.00 89.88 191 ALA A O 1
ATOM 1554 N N . ILE A 1 192 ? -5.988 -7.953 19.134 1.00 90.50 192 ILE A N 1
ATOM 1555 C CA . ILE A 1 192 ? -7.342 -8.421 19.476 1.00 90.50 192 ILE A CA 1
ATOM 1556 C C . ILE A 1 192 ? -7.817 -9.509 18.498 1.00 90.50 192 ILE A C 1
ATOM 1558 O O . ILE A 1 192 ? -8.369 -10.524 18.917 1.00 90.50 192 ILE A O 1
ATOM 1562 N N . LEU A 1 193 ? -7.575 -9.340 17.194 1.00 89.19 193 LEU A N 1
ATOM 1563 C CA . LEU A 1 193 ? -7.927 -10.342 16.178 1.00 89.19 193 LEU A CA 1
ATOM 1564 C C . LEU A 1 193 ? -7.153 -11.652 16.373 1.00 89.19 193 LEU A C 1
ATOM 1566 O O . LEU A 1 193 ? -7.702 -12.737 16.186 1.00 89.19 193 LEU A O 1
ATOM 1570 N N . THR A 1 194 ? -5.896 -11.569 16.806 1.00 86.88 194 THR A N 1
ATOM 1571 C CA . THR A 1 194 ? -5.093 -12.750 17.148 1.00 86.88 194 THR A CA 1
ATOM 1572 C C . THR A 1 194 ? -5.685 -13.484 18.354 1.00 86.88 194 THR A C 1
ATOM 1574 O O . THR A 1 194 ? -5.787 -14.707 18.343 1.00 86.88 194 THR A O 1
ATOM 1577 N N . GLU A 1 195 ? -6.170 -12.763 19.366 1.00 84.94 195 GLU A N 1
ATOM 1578 C CA . GLU A 1 195 ? -6.885 -13.380 20.491 1.00 84.94 195 GLU A CA 1
ATOM 1579 C C . GLU A 1 195 ? -8.173 -14.094 20.037 1.00 84.94 195 GLU A C 1
ATOM 1581 O O . GLU A 1 195 ? -8.481 -15.186 20.522 1.00 84.94 195 GLU A O 1
ATOM 1586 N N . LEU A 1 196 ? -8.900 -13.516 19.074 1.00 83.62 196 LEU A N 1
ATOM 1587 C CA . LEU A 1 196 ? -10.109 -14.113 18.498 1.00 83.62 196 LEU A CA 1
ATOM 1588 C C . LEU A 1 196 ? -9.827 -15.391 17.698 1.00 83.62 196 LEU A C 1
ATOM 1590 O O . LEU A 1 196 ? -10.642 -16.309 17.744 1.00 83.62 196 LEU A O 1
ATOM 1594 N N . THR A 1 197 ? -8.695 -15.479 16.991 1.00 80.94 197 THR A N 1
ATOM 1595 C CA . THR A 1 197 ? -8.338 -16.690 16.225 1.00 80.94 197 THR A CA 1
ATOM 1596 C C . THR A 1 197 ? -7.875 -17.845 17.113 1.00 80.94 197 THR A C 1
ATOM 1598 O O . THR A 1 197 ? -8.060 -19.005 16.750 1.00 80.94 197 THR A O 1
ATOM 1601 N N . LEU A 1 198 ? -7.313 -17.556 18.291 1.00 80.12 198 LEU A N 1
ATOM 1602 C CA . LEU A 1 198 ? -6.823 -18.574 19.228 1.00 80.12 198 LEU A CA 1
ATOM 1603 C C . LEU A 1 198 ? -7.934 -19.204 20.091 1.00 80.12 198 LEU A C 1
ATOM 1605 O O . LEU A 1 198 ? -7.749 -20.302 20.621 1.00 80.12 198 LEU A O 1
ATOM 1609 N N . LYS A 1 199 ? -9.091 -18.545 20.248 1.00 73.06 199 LYS A N 1
ATOM 1610 C CA . LYS A 1 199 ? -10.197 -19.025 21.095 1.00 73.06 199 LYS A CA 1
ATOM 1611 C C . LYS A 1 199 ? -11.293 -19.710 20.273 1.00 73.06 199 LYS A C 1
ATOM 1613 O O . LYS A 1 199 ? -11.923 -19.090 19.427 1.00 73.06 199 LYS A O 1
ATOM 1618 N N . LYS A 1 200 ? -11.614 -20.968 20.613 1.00 66.31 200 LYS A N 1
ATOM 1619 C CA . LYS A 1 200 ? -12.742 -21.721 20.015 1.00 66.31 200 LYS A CA 1
ATOM 1620 C C . LYS A 1 200 ? -14.112 -21.059 20.229 1.00 66.31 200 LYS A C 1
ATOM 1622 O O . LYS A 1 200 ? -14.981 -21.211 19.383 1.00 66.31 200 LYS A O 1
ATOM 1627 N N . ALA A 1 201 ? -14.300 -20.350 21.343 1.00 72.12 201 ALA A N 1
ATOM 1628 C CA . ALA A 1 201 ? -15.516 -19.603 21.663 1.00 72.12 201 ALA A CA 1
ATOM 1629 C C . ALA A 1 201 ? -15.123 -18.267 22.327 1.00 72.12 201 ALA A C 1
ATOM 1631 O O . ALA A 1 201 ? -14.839 -18.237 23.528 1.00 72.12 201 ALA A O 1
ATOM 1632 N N . PRO A 1 202 ? -15.004 -17.174 21.559 1.00 71.31 202 PRO A N 1
ATOM 1633 C CA . PRO A 1 202 ? -14.659 -15.874 22.106 1.00 71.31 202 PRO A CA 1
ATOM 1634 C C . PRO A 1 202 ? -15.809 -15.327 22.951 1.00 71.31 202 PRO A C 1
ATOM 1636 O O . PRO A 1 202 ? -16.977 -15.478 22.603 1.00 71.31 202 PRO A O 1
ATOM 1639 N N . SER A 1 203 ? -15.483 -14.679 24.071 1.00 79.38 203 SER A N 1
ATOM 1640 C CA . SER A 1 203 ? -16.503 -14.031 24.895 1.00 79.38 203 SER A CA 1
ATOM 1641 C C . SER A 1 203 ? -17.070 -12.799 24.184 1.00 79.38 203 SER A C 1
ATOM 1643 O O . SER A 1 203 ? -16.371 -12.128 23.419 1.00 79.38 203 SER A O 1
ATOM 1645 N N . ASN A 1 204 ? -18.322 -12.448 24.499 1.00 81.50 204 ASN A N 1
ATOM 1646 C CA . ASN A 1 204 ? -18.971 -11.229 23.995 1.00 81.50 204 ASN A CA 1
ATOM 1647 C C . ASN A 1 204 ? -18.143 -9.962 24.277 1.00 81.50 204 ASN A C 1
ATOM 1649 O O . ASN A 1 204 ? -18.181 -9.006 23.507 1.00 81.50 204 ASN A O 1
ATOM 1653 N N . GLU A 1 205 ? -17.354 -9.964 25.354 1.00 84.88 205 GLU A N 1
ATOM 1654 C CA . GLU A 1 205 ? -16.456 -8.863 25.699 1.00 84.88 205 GLU A CA 1
ATOM 1655 C C . GLU A 1 205 ? -15.320 -8.687 24.677 1.00 84.88 205 GLU A C 1
ATOM 1657 O O . GLU A 1 205 ? -15.013 -7.559 24.294 1.00 84.88 205 GLU A O 1
ATOM 1662 N N . VAL A 1 206 ? -14.718 -9.778 24.185 1.00 83.44 206 VAL A N 1
ATOM 1663 C CA . VAL A 1 206 ? -13.649 -9.711 23.170 1.00 83.44 206 VAL A CA 1
ATOM 1664 C C . VAL A 1 206 ? -14.220 -9.260 21.824 1.00 83.44 206 VAL A C 1
ATOM 1666 O O . VAL A 1 206 ? -13.612 -8.431 21.153 1.00 83.44 206 VAL A O 1
ATOM 1669 N N . ILE A 1 207 ? -15.418 -9.728 21.459 1.00 83.38 207 ILE A N 1
ATOM 1670 C CA . ILE A 1 207 ? -16.118 -9.293 20.237 1.00 83.38 207 ILE A CA 1
ATOM 1671 C C . ILE A 1 207 ? -16.457 -7.794 20.306 1.00 83.38 207 ILE A C 1
ATOM 1673 O O . ILE A 1 207 ? -16.223 -7.058 19.346 1.00 83.38 207 ILE A O 1
ATOM 1677 N N . SER A 1 208 ? -16.939 -7.315 21.457 1.00 86.44 208 SER A N 1
ATOM 1678 C CA . SER A 1 208 ? -17.209 -5.890 21.692 1.00 86.44 208 SER A CA 1
ATOM 1679 C C . SER A 1 208 ? -15.931 -5.045 21.609 1.00 86.44 208 SER A C 1
ATOM 1681 O O . SER A 1 208 ? -15.896 -4.041 20.895 1.00 86.44 208 SER A O 1
ATOM 1683 N N . LYS A 1 209 ? -14.830 -5.493 22.235 1.00 90.12 209 LYS A N 1
ATOM 1684 C CA . LYS A 1 209 ? -13.508 -4.849 22.109 1.00 90.12 209 LYS A CA 1
ATOM 1685 C C . LYS A 1 209 ? -13.048 -4.774 20.656 1.00 90.12 209 LYS A C 1
ATOM 1687 O O . LYS A 1 209 ? -12.579 -3.725 20.223 1.00 90.12 209 LYS A O 1
ATOM 1692 N N . ALA A 1 210 ? -13.219 -5.851 19.896 1.00 89.88 210 ALA A N 1
ATOM 1693 C CA . ALA A 1 210 ? -12.840 -5.902 18.491 1.00 89.88 210 ALA A CA 1
ATOM 1694 C C . ALA A 1 210 ? -13.691 -4.954 17.625 1.00 89.88 210 ALA A C 1
ATOM 1696 O O . ALA A 1 210 ? -13.164 -4.295 16.735 1.00 89.88 210 ALA A O 1
ATOM 1697 N N . THR A 1 211 ? -14.982 -4.823 17.930 1.00 88.94 211 THR A N 1
ATOM 1698 C CA . THR A 1 211 ? -15.902 -3.895 17.247 1.00 88.94 211 THR A CA 1
ATOM 1699 C C . THR A 1 211 ? -15.552 -2.431 17.535 1.00 88.94 211 THR A C 1
ATOM 1701 O O . THR A 1 211 ? -15.481 -1.602 16.624 1.00 88.94 211 THR A O 1
ATOM 1704 N N . ASN A 1 212 ? -15.260 -2.104 18.796 1.00 91.06 212 ASN A N 1
ATOM 1705 C CA . ASN A 1 212 ? -14.809 -0.765 19.177 1.00 91.06 212 ASN A CA 1
ATOM 1706 C C . ASN A 1 212 ? -13.464 -0.430 18.524 1.00 91.06 212 ASN A C 1
ATOM 1708 O O . ASN A 1 212 ? -13.270 0.676 18.023 1.00 91.06 212 ASN A O 1
ATOM 1712 N N . GLN A 1 213 ? -12.550 -1.399 18.471 1.00 94.12 213 GLN A N 1
ATOM 1713 C CA . GLN A 1 213 ? -11.252 -1.187 17.851 1.00 94.12 213 GLN A CA 1
ATOM 1714 C C . GLN A 1 213 ? -11.344 -1.030 16.326 1.00 94.12 213 GLN A C 1
ATOM 1716 O O . GLN A 1 213 ? -10.638 -0.189 15.774 1.00 94.12 213 GLN A O 1
ATOM 1721 N N . LEU A 1 214 ? -12.252 -1.746 15.652 1.00 92.69 214 LEU A N 1
ATOM 1722 C CA . LEU A 1 214 ? -12.572 -1.498 14.242 1.00 92.69 214 LEU A CA 1
ATOM 1723 C C . LEU A 1 214 ? -13.008 -0.043 14.025 1.00 92.69 214 LEU A C 1
ATOM 1725 O O . LEU A 1 214 ? -12.529 0.615 13.106 1.00 92.69 214 LEU A O 1
ATOM 1729 N N . SER A 1 215 ? -13.856 0.486 14.911 1.00 91.12 215 SER A N 1
ATOM 1730 C CA . SER A 1 215 ? -14.313 1.880 14.836 1.00 91.12 215 SER A CA 1
ATOM 1731 C C . SER A 1 215 ? -13.150 2.870 14.989 1.00 91.12 215 SER A C 1
ATOM 1733 O O . SER A 1 215 ? -13.064 3.841 14.238 1.00 91.12 215 SER A O 1
ATOM 1735 N N . ASN A 1 216 ? -12.203 2.596 15.893 1.00 93.00 216 ASN A N 1
ATOM 1736 C CA . ASN A 1 216 ? -10.984 3.399 16.048 1.00 93.00 216 ASN A CA 1
ATOM 1737 C C . ASN A 1 216 ? -10.114 3.384 14.784 1.00 93.00 216 ASN A C 1
ATOM 1739 O O . ASN A 1 216 ? -9.629 4.437 14.364 1.00 93.00 216 ASN A O 1
ATOM 1743 N N . VAL A 1 217 ? -9.948 2.215 14.155 1.00 94.19 217 VAL A N 1
ATOM 1744 C CA . VAL A 1 217 ? -9.220 2.080 12.884 1.00 94.19 217 VAL A CA 1
ATOM 1745 C C . VAL A 1 217 ? -9.912 2.877 11.780 1.00 94.19 217 VAL A C 1
ATOM 1747 O O . VAL A 1 217 ? -9.253 3.670 11.114 1.00 94.19 217 VAL A O 1
ATOM 1750 N N . LEU A 1 218 ? -11.233 2.750 11.627 1.00 92.25 218 LEU A N 1
ATOM 1751 C CA . LEU A 1 218 ? -12.003 3.498 10.628 1.00 92.25 218 LEU A CA 1
ATOM 1752 C C . LEU A 1 218 ? -11.874 5.016 10.824 1.00 92.25 218 LEU A C 1
ATOM 1754 O O . LEU A 1 218 ? -11.624 5.738 9.861 1.00 92.25 218 LEU A O 1
ATOM 1758 N N . MET A 1 219 ? -11.960 5.514 12.063 1.00 90.06 219 MET A N 1
ATOM 1759 C CA . MET A 1 219 ? -11.725 6.935 12.351 1.00 90.06 219 MET A CA 1
ATOM 1760 C C . MET A 1 219 ? -10.290 7.370 12.032 1.00 90.06 219 MET A C 1
ATOM 1762 O O . MET A 1 219 ? -10.073 8.483 11.550 1.00 90.06 219 MET A O 1
ATOM 1766 N N . ALA A 1 220 ? -9.299 6.525 12.317 1.00 90.69 220 ALA A N 1
ATOM 1767 C CA . ALA A 1 220 ? -7.907 6.826 12.013 1.00 90.69 220 ALA A CA 1
ATOM 1768 C C . ALA A 1 220 ? -7.663 6.878 10.498 1.00 90.69 220 ALA A C 1
ATOM 1770 O O . ALA A 1 220 ? -7.018 7.817 10.033 1.00 90.69 220 ALA A O 1
ATOM 1771 N N . ILE A 1 221 ? -8.245 5.954 9.723 1.00 91.00 221 ILE A N 1
ATOM 1772 C CA . ILE A 1 221 ? -8.224 6.011 8.255 1.00 91.00 221 ILE A CA 1
ATOM 1773 C C . ILE A 1 221 ? -8.887 7.305 7.779 1.00 91.00 221 ILE A C 1
ATOM 1775 O O . ILE A 1 221 ? -8.281 8.044 7.003 1.00 91.00 221 ILE A O 1
ATOM 1779 N N . GLN A 1 222 ? -10.066 7.640 8.317 1.00 87.38 222 GLN A N 1
ATOM 1780 C CA . GLN A 1 222 ? -10.791 8.863 7.972 1.00 87.38 222 GLN A CA 1
ATOM 1781 C C . GLN A 1 222 ? -9.915 10.112 8.147 1.00 87.38 222 GLN A C 1
ATOM 1783 O O . GLN A 1 222 ? -9.912 10.986 7.283 1.00 87.38 222 GLN A O 1
ATOM 1788 N N . ARG A 1 223 ? -9.120 10.203 9.220 1.00 86.25 223 ARG A N 1
ATOM 1789 C CA . ARG A 1 223 ? -8.185 11.326 9.439 1.00 86.25 223 ARG A CA 1
ATOM 1790 C C . ARG A 1 223 ? -7.072 11.390 8.390 1.00 86.25 223 ARG A C 1
ATOM 1792 O O . ARG A 1 223 ? -6.660 12.483 8.008 1.00 86.25 223 ARG A O 1
ATOM 1799 N N . VAL A 1 224 ? -6.594 10.242 7.913 1.00 87.69 224 VAL A N 1
ATOM 1800 C CA . VAL A 1 224 ? -5.557 10.171 6.871 1.00 87.69 224 VAL A CA 1
ATOM 1801 C C . VAL A 1 224 ? -6.114 10.492 5.484 1.00 87.69 224 VAL A C 1
ATOM 1803 O O . VAL A 1 224 ? -5.371 11.042 4.682 1.00 87.69 224 VAL A O 1
ATOM 1806 N N . ILE A 1 225 ? -7.387 10.214 5.189 1.00 85.62 225 ILE A N 1
ATOM 1807 C CA . ILE A 1 225 ? -7.983 10.516 3.870 1.00 85.62 225 ILE A CA 1
ATOM 1808 C C . ILE A 1 225 ? -8.626 11.908 3.808 1.00 85.62 225 ILE A C 1
ATOM 1810 O O . ILE A 1 225 ? -8.543 12.578 2.781 1.00 85.62 225 ILE A O 1
ATOM 1814 N N . THR A 1 226 ? -9.216 12.391 4.909 1.00 79.75 226 THR A N 1
ATOM 1815 C CA . THR A 1 226 ? -9.971 13.659 4.940 1.00 79.75 226 THR A CA 1
ATOM 1816 C C . THR A 1 226 ? -9.075 14.804 4.491 1.00 79.75 226 THR A C 1
ATOM 1818 O O . THR A 1 226 ? -8.015 14.964 5.093 1.00 79.75 226 THR A O 1
ATOM 1821 N N . PRO A 1 227 ? -9.426 15.583 3.453 1.00 71.19 227 PRO A N 1
ATOM 1822 C CA . PRO A 1 227 ? -8.602 16.689 2.977 1.00 71.19 227 PRO A CA 1
ATOM 1823 C C . PRO A 1 227 ? -8.148 17.582 4.131 1.00 71.19 227 PRO A C 1
ATOM 1825 O O . PRO A 1 227 ? -8.944 17.924 5.005 1.00 71.19 227 PRO A O 1
ATOM 1828 N N . LEU A 1 228 ? -6.862 17.938 4.152 1.00 63.38 228 LEU A N 1
ATOM 1829 C CA . LEU A 1 228 ? -6.363 18.890 5.135 1.00 63.38 228 LEU A CA 1
ATOM 1830 C C . LEU A 1 228 ? -7.065 20.219 4.875 1.00 63.38 228 LEU A C 1
ATOM 1832 O O . LEU A 1 228 ? -6.891 20.819 3.814 1.00 63.38 228 LEU A O 1
ATOM 1836 N N . VAL A 1 229 ? -7.894 20.648 5.824 1.00 55.62 229 VAL A N 1
ATOM 1837 C CA . VAL A 1 229 ? -8.515 21.967 5.770 1.00 55.62 229 VAL A CA 1
ATOM 1838 C C . VAL A 1 229 ? -7.379 22.974 5.880 1.00 55.62 229 VAL A C 1
ATOM 1840 O O . VAL A 1 229 ? -6.789 23.136 6.948 1.00 55.62 229 VAL A O 1
ATOM 1843 N N . LYS A 1 230 ? -7.039 23.620 4.763 1.00 52.69 230 LYS A N 1
ATOM 1844 C CA . LYS A 1 230 ? -6.191 24.806 4.792 1.00 52.69 230 LYS A CA 1
ATOM 1845 C C . LYS A 1 230 ? -6.969 25.860 5.561 1.00 52.69 230 LYS A C 1
ATOM 1847 O O . LYS A 1 230 ? -8.048 26.264 5.133 1.00 52.69 230 LYS A O 1
ATOM 1852 N N . ILE A 1 231 ? -6.459 26.262 6.719 1.00 54.72 231 ILE A N 1
ATOM 1853 C CA . ILE A 1 231 ? -6.965 27.457 7.381 1.00 54.72 231 ILE A CA 1
ATOM 1854 C C . ILE A 1 231 ? -6.443 28.620 6.538 1.00 54.72 231 ILE A C 1
ATOM 1856 O O . ILE A 1 231 ? -5.325 29.096 6.738 1.00 54.72 231 ILE A O 1
ATOM 1860 N N . GLU A 1 232 ? -7.224 29.018 5.535 1.00 54.66 232 GLU A N 1
ATOM 1861 C CA . GLU A 1 232 ? -6.977 30.242 4.784 1.00 54.66 232 GLU A CA 1
ATOM 1862 C C . GLU A 1 232 ? -7.222 31.416 5.728 1.00 54.66 232 GLU A C 1
ATOM 1864 O O . GLU A 1 232 ? -8.342 31.895 5.898 1.00 54.66 232 GLU A O 1
ATOM 1869 N N . LEU A 1 233 ? -6.160 31.847 6.406 1.00 64.38 233 LEU A N 1
ATOM 1870 C CA . LEU A 1 233 ? -6.196 33.097 7.145 1.00 64.38 233 LEU A CA 1
ATOM 1871 C C . LEU A 1 233 ? -6.307 34.250 6.136 1.00 64.38 233 LEU A C 1
ATOM 1873 O O . LEU A 1 233 ? -5.575 34.250 5.137 1.00 64.38 233 LEU A O 1
ATOM 1877 N N . PRO A 1 234 ? -7.178 35.245 6.382 1.00 74.31 234 PRO A N 1
ATOM 1878 C CA . PRO A 1 234 ? -7.222 36.460 5.582 1.00 74.31 234 PRO A CA 1
ATOM 1879 C C . PRO A 1 234 ? -5.839 37.120 5.513 1.00 74.31 234 PRO A C 1
ATOM 1881 O O . PRO A 1 234 ? -5.076 37.091 6.483 1.00 74.31 234 PRO A O 1
ATOM 1884 N N . ARG A 1 235 ? -5.530 37.772 4.385 1.00 73.62 235 ARG A N 1
ATOM 1885 C CA . ARG A 1 235 ? -4.242 38.455 4.144 1.00 73.62 235 ARG A CA 1
ATOM 1886 C C . ARG A 1 235 ? -3.830 39.364 5.308 1.00 73.62 235 ARG A C 1
ATOM 1888 O O . ARG A 1 235 ? -2.674 39.342 5.720 1.00 73.62 235 ARG A O 1
ATOM 1895 N N . ASP A 1 236 ? -4.779 40.093 5.887 1.00 76.50 236 ASP A N 1
ATOM 1896 C CA . ASP A 1 236 ? -4.532 41.006 7.007 1.00 76.50 236 ASP A CA 1
ATOM 1897 C C . ASP A 1 236 ? -4.080 40.289 8.285 1.00 76.50 236 ASP A C 1
ATOM 1899 O O . ASP A 1 236 ? -3.284 40.826 9.058 1.00 76.50 236 ASP A O 1
ATOM 1903 N N . GLU A 1 237 ? -4.556 39.067 8.527 1.00 77.06 237 GLU A N 1
ATOM 1904 C CA . GLU A 1 237 ? -4.127 38.264 9.672 1.00 77.06 237 GLU A CA 1
ATOM 1905 C C . GLU A 1 237 ? -2.729 37.688 9.457 1.00 77.06 237 GLU A C 1
ATOM 1907 O O . GLU A 1 237 ? -1.916 37.721 10.380 1.00 77.06 237 GLU A O 1
ATOM 1912 N N . LEU A 1 238 ? -2.397 37.265 8.232 1.00 79.12 238 LEU A N 1
ATOM 1913 C CA . LEU A 1 238 ? -1.039 36.845 7.867 1.00 79.12 238 LEU A CA 1
ATOM 1914 C C . LEU A 1 238 ? -0.031 37.989 8.056 1.00 79.12 238 LEU A C 1
ATOM 1916 O O . LEU A 1 238 ? 1.031 37.794 8.653 1.00 79.12 238 LEU A O 1
ATOM 1920 N N . VAL A 1 239 ? -0.391 39.201 7.618 1.00 80.31 239 VAL A N 1
ATOM 1921 C CA . VAL A 1 239 ? 0.417 40.417 7.803 1.00 80.31 239 VAL A CA 1
ATOM 1922 C C . VAL A 1 239 ? 0.573 40.753 9.286 1.00 80.31 239 VAL A C 1
ATOM 1924 O O . VAL A 1 239 ? 1.682 41.062 9.722 1.00 80.31 239 VAL A O 1
ATOM 1927 N N . LYS A 1 240 ? -0.490 40.633 10.092 1.00 82.62 240 LYS A N 1
ATOM 1928 C CA . LYS A 1 240 ? -0.420 40.833 11.551 1.00 82.62 240 LYS A CA 1
ATOM 1929 C C . LYS A 1 240 ? 0.478 39.805 12.239 1.00 82.62 240 LYS A C 1
ATOM 1931 O O . LYS A 1 240 ? 1.238 40.183 13.126 1.00 82.62 240 LYS A O 1
ATOM 1936 N N . LEU A 1 241 ? 0.410 38.528 11.860 1.00 79.75 241 LEU A N 1
ATOM 1937 C CA . LEU A 1 241 ? 1.248 37.468 12.435 1.00 79.75 241 LEU A CA 1
ATOM 1938 C C . LEU A 1 241 ? 2.730 37.693 12.111 1.00 79.75 241 LEU A C 1
ATOM 1940 O O . LEU A 1 241 ? 3.565 37.661 13.015 1.00 79.75 241 LEU A O 1
ATOM 1944 N N . ALA A 1 242 ? 3.047 38.020 10.856 1.00 80.19 242 ALA A N 1
ATOM 1945 C CA . ALA A 1 242 ? 4.406 38.373 10.451 1.00 80.19 242 ALA A CA 1
ATOM 1946 C C . ALA A 1 242 ? 4.892 39.672 11.123 1.00 80.19 242 ALA A C 1
ATOM 1948 O O . ALA A 1 242 ? 6.034 39.752 11.571 1.00 80.19 242 ALA A O 1
ATOM 1949 N N . GLY A 1 243 ? 4.019 40.677 11.254 1.00 78.75 243 GLY A N 1
ATOM 1950 C CA . GLY A 1 243 ? 4.302 41.938 11.950 1.00 78.75 243 GLY A CA 1
ATOM 1951 C C . GLY A 1 243 ? 4.532 41.777 13.457 1.00 78.75 243 GLY A C 1
ATOM 1952 O O . GLY A 1 243 ? 5.249 42.573 14.054 1.00 78.75 243 GLY A O 1
ATOM 1953 N N . ARG A 1 244 ? 3.992 40.714 14.067 1.00 84.12 244 ARG A N 1
ATOM 1954 C CA . ARG A 1 244 ? 4.268 40.307 15.458 1.00 84.12 244 ARG A CA 1
ATOM 1955 C C . ARG A 1 244 ? 5.587 39.539 15.621 1.00 84.12 244 ARG A C 1
ATOM 1957 O O . ARG A 1 244 ? 5.904 39.132 16.733 1.00 84.12 244 ARG A O 1
ATOM 1964 N N . GLY A 1 245 ? 6.348 39.348 14.541 1.00 79.94 245 GLY A N 1
ATOM 1965 C CA . GLY A 1 245 ? 7.651 38.682 14.561 1.00 79.94 245 GLY A CA 1
ATOM 1966 C C . GLY A 1 245 ? 7.592 37.158 14.449 1.00 79.94 245 GLY A C 1
ATOM 1967 O O . GLY A 1 245 ? 8.610 36.507 14.674 1.00 79.94 245 GLY A O 1
ATOM 1968 N N . ILE A 1 246 ? 6.438 36.576 14.102 1.00 82.25 246 ILE A N 1
ATOM 1969 C CA . ILE A 1 246 ? 6.326 35.128 13.884 1.00 82.25 246 ILE A CA 1
ATOM 1970 C C . ILE A 1 246 ? 7.031 34.768 12.563 1.00 82.25 246 ILE A C 1
ATOM 1972 O O . ILE A 1 246 ? 6.737 35.385 11.532 1.00 82.25 246 ILE A O 1
ATOM 1976 N N . PRO A 1 247 ? 7.947 33.780 12.552 1.00 84.94 247 PRO A N 1
ATOM 1977 C CA . PRO A 1 247 ? 8.645 33.360 11.343 1.00 84.94 247 PRO A CA 1
ATOM 1978 C C . PRO A 1 247 ? 7.693 32.891 10.237 1.00 84.94 247 PRO A C 1
ATOM 1980 O O . PRO A 1 247 ? 6.752 32.137 10.479 1.00 84.94 247 PRO A O 1
ATOM 1983 N N . VAL A 1 248 ? 7.996 33.258 8.988 1.00 80.38 248 VAL A N 1
ATOM 1984 C CA . VAL A 1 248 ? 7.213 32.844 7.806 1.00 80.38 248 VAL A CA 1
ATOM 1985 C C . VAL A 1 248 ? 7.122 31.320 7.684 1.00 80.38 248 VAL A C 1
ATOM 1987 O O . VAL A 1 248 ? 6.084 30.802 7.289 1.00 80.38 248 VAL A O 1
ATOM 1990 N N . SER A 1 249 ? 8.165 30.596 8.094 1.00 76.94 249 SER A N 1
ATOM 1991 C CA . SER A 1 249 ? 8.183 29.131 8.125 1.00 76.94 249 SER A CA 1
ATOM 1992 C C . SER A 1 249 ? 7.211 28.531 9.149 1.00 76.94 249 SER A C 1
ATOM 1994 O O . SER A 1 249 ? 6.686 27.440 8.937 1.00 76.94 249 SER A O 1
ATOM 1996 N N . GLU A 1 250 ? 6.926 29.226 10.253 1.00 72.06 250 GLU A N 1
ATOM 1997 C CA . GLU A 1 250 ? 5.914 28.807 11.230 1.00 72.06 250 GLU A CA 1
ATOM 1998 C C . GLU A 1 250 ? 4.502 29.123 10.737 1.00 72.06 250 GLU A C 1
ATOM 2000 O O . GLU A 1 250 ? 3.613 28.279 10.841 1.00 72.06 250 GLU A O 1
ATOM 2005 N N . ILE A 1 251 ? 4.311 30.287 10.111 1.00 75.56 251 ILE A N 1
ATOM 2006 C CA . ILE A 1 251 ? 3.039 30.658 9.477 1.00 75.56 251 ILE A CA 1
ATOM 2007 C C . ILE A 1 251 ? 2.704 29.664 8.353 1.00 75.56 251 ILE A C 1
ATOM 2009 O O . ILE A 1 251 ? 1.586 29.151 8.312 1.00 75.56 251 ILE A O 1
ATOM 2013 N N . ALA A 1 252 ? 3.675 29.315 7.501 1.00 73.81 252 ALA A N 1
ATOM 2014 C CA . ALA A 1 252 ? 3.539 28.334 6.419 1.00 73.81 252 ALA A CA 1
ATOM 2015 C C . ALA A 1 252 ? 3.071 26.965 6.927 1.00 73.81 252 ALA A C 1
ATOM 2017 O O . A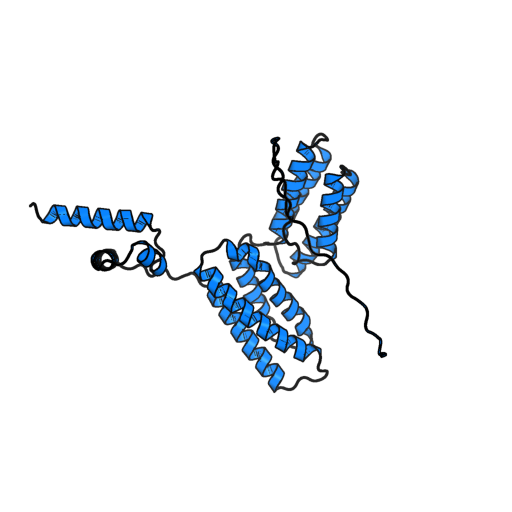LA A 1 252 ? 2.146 26.373 6.374 1.00 73.81 252 ALA A O 1
ATOM 2018 N N . LYS A 1 253 ? 3.657 26.485 8.031 1.00 67.06 253 LYS A N 1
ATOM 2019 C CA . LYS A 1 253 ? 3.298 25.196 8.644 1.00 67.06 253 LYS A CA 1
ATOM 2020 C C . LYS A 1 253 ? 1.854 25.142 9.135 1.00 67.06 253 LYS A C 1
ATOM 2022 O O . LYS A 1 253 ? 1.240 24.083 9.063 1.00 67.06 253 LYS A O 1
ATOM 2027 N N . VAL A 1 254 ? 1.329 26.251 9.654 1.00 63.69 254 VAL A N 1
ATOM 2028 C CA . VAL A 1 254 ? -0.019 26.306 10.245 1.00 63.69 254 VAL A CA 1
ATOM 2029 C C . VAL A 1 254 ? -1.096 26.579 9.192 1.00 63.69 254 VAL A C 1
ATOM 2031 O O . VAL A 1 254 ? -2.212 26.083 9.305 1.00 63.69 254 VAL A O 1
ATOM 2034 N N . THR A 1 255 ? -0.762 27.348 8.158 1.00 65.00 255 THR A N 1
ATOM 2035 C CA . THR A 1 255 ? -1.720 27.824 7.143 1.00 65.00 255 THR A CA 1
ATOM 2036 C C . THR A 1 255 ? -1.705 26.994 5.860 1.00 65.00 255 THR A C 1
ATOM 2038 O O . THR A 1 255 ? -2.670 27.007 5.099 1.00 65.00 255 THR A O 1
ATOM 2041 N N . GLY A 1 256 ? -0.630 26.239 5.617 1.00 58.47 256 GLY A N 1
ATOM 2042 C CA . GLY A 1 256 ? -0.471 25.408 4.425 1.00 58.47 256 GLY A CA 1
ATOM 2043 C C . GLY A 1 256 ? -0.114 26.186 3.154 1.00 58.47 256 GLY A C 1
ATOM 2044 O O . GLY A 1 256 ? -0.173 25.608 2.065 1.00 58.47 256 GLY A O 1
ATOM 2045 N N . TYR A 1 257 ? 0.243 27.470 3.268 1.00 71.06 257 TYR A N 1
ATOM 2046 C CA . TYR A 1 257 ? 0.876 28.230 2.186 1.00 71.06 257 TYR A CA 1
ATOM 2047 C C . TYR A 1 257 ? 2.345 27.821 2.026 1.00 71.06 257 TYR A C 1
ATOM 2049 O O . TYR A 1 257 ? 2.998 27.430 2.997 1.00 71.06 257 TYR A O 1
ATOM 2057 N N . SER A 1 258 ? 2.890 27.944 0.812 1.00 74.69 258 SER A N 1
ATOM 2058 C CA . SER A 1 258 ? 4.337 27.826 0.639 1.00 74.69 258 SER A CA 1
ATOM 2059 C C . SER A 1 258 ? 5.041 29.031 1.273 1.00 74.69 258 SER A C 1
ATOM 2061 O O . SER A 1 258 ? 4.489 30.133 1.336 1.00 74.69 258 SER A O 1
ATOM 2063 N N . GLU A 1 259 ? 6.270 28.836 1.761 1.00 77.38 259 GLU A N 1
ATOM 2064 C CA . GLU A 1 259 ? 7.047 29.947 2.326 1.00 77.38 259 GLU A CA 1
ATOM 2065 C C . GLU A 1 259 ? 7.268 31.069 1.304 1.00 77.38 259 GLU A C 1
ATOM 2067 O O . GLU A 1 259 ? 7.305 32.239 1.680 1.00 77.38 259 GLU A O 1
ATOM 2072 N N . GLU A 1 260 ? 7.392 30.720 0.023 1.00 77.75 260 GLU A N 1
ATOM 2073 C CA . GLU A 1 260 ? 7.605 31.682 -1.056 1.00 77.75 260 GLU A CA 1
ATOM 2074 C C . GLU A 1 260 ? 6.340 32.497 -1.344 1.00 77.75 260 GLU A C 1
ATOM 2076 O O . GLU A 1 260 ? 6.404 33.725 -1.388 1.00 77.75 260 GLU A O 1
ATOM 2081 N N . ASP A 1 261 ? 5.174 31.847 -1.413 1.00 77.44 261 ASP A N 1
ATOM 2082 C CA . ASP A 1 261 ? 3.892 32.542 -1.589 1.00 77.44 261 ASP A CA 1
ATOM 2083 C C . ASP A 1 261 ? 3.638 33.523 -0.437 1.00 77.44 261 ASP A C 1
ATOM 2085 O O . ASP A 1 261 ? 3.236 34.667 -0.661 1.00 77.44 261 ASP A O 1
ATOM 2089 N N . LEU A 1 262 ? 3.944 33.119 0.802 1.00 80.62 262 LEU A N 1
ATOM 2090 C CA . LEU A 1 262 ? 3.827 34.002 1.962 1.00 80.62 262 LEU A CA 1
ATOM 2091 C C . LEU A 1 262 ? 4.790 35.188 1.887 1.00 80.62 262 LEU A C 1
ATOM 2093 O O . LEU A 1 262 ? 4.400 36.304 2.229 1.00 80.62 262 LEU A O 1
ATOM 2097 N N . ARG A 1 263 ? 6.034 34.991 1.433 1.00 83.81 263 ARG A N 1
ATOM 2098 C CA . ARG A 1 263 ? 6.987 36.099 1.253 1.00 83.81 263 ARG A CA 1
ATOM 2099 C C . ARG A 1 263 ? 6.489 37.098 0.219 1.00 83.81 263 ARG A C 1
ATOM 2101 O O . ARG A 1 263 ? 6.547 38.297 0.488 1.00 83.81 263 ARG A O 1
ATOM 2108 N N . ILE A 1 264 ? 5.963 36.618 -0.906 1.00 84.75 264 ILE A N 1
ATOM 2109 C CA . ILE A 1 264 ? 5.398 37.463 -1.964 1.00 84.75 264 ILE A CA 1
ATOM 2110 C C . ILE A 1 264 ? 4.192 38.245 -1.426 1.00 84.75 264 ILE A C 1
ATOM 2112 O O . ILE A 1 264 ? 4.160 39.470 -1.541 1.00 84.75 264 ILE A O 1
ATOM 2116 N N . MET A 1 265 ? 3.249 37.578 -0.752 1.00 81.38 265 MET A N 1
ATOM 2117 C CA . MET A 1 265 ? 2.060 38.222 -0.175 1.00 81.38 265 MET A CA 1
ATOM 2118 C C . MET A 1 265 ? 2.409 39.289 0.871 1.00 81.38 265 MET A C 1
ATOM 2120 O O . MET A 1 265 ? 1.812 40.371 0.875 1.00 81.38 265 MET A O 1
ATOM 2124 N N . LEU A 1 266 ? 3.382 39.006 1.743 1.00 83.94 266 LEU A N 1
ATOM 2125 C CA . LEU A 1 266 ? 3.849 39.937 2.773 1.00 83.94 266 LEU A CA 1
ATOM 2126 C C . LEU A 1 266 ? 4.628 41.114 2.173 1.00 83.94 266 LEU A C 1
ATOM 2128 O O . LEU A 1 266 ? 4.468 42.244 2.634 1.00 83.94 266 LEU A O 1
ATOM 2132 N N . ALA A 1 267 ? 5.453 40.880 1.150 1.00 82.94 267 ALA A N 1
ATOM 2133 C CA . ALA A 1 267 ? 6.171 41.937 0.440 1.00 82.94 267 ALA A CA 1
ATOM 2134 C C . ALA A 1 267 ? 5.202 42.872 -0.293 1.00 82.94 267 ALA A C 1
ATOM 2136 O O . ALA A 1 267 ? 5.323 44.092 -0.189 1.00 82.94 267 ALA A O 1
ATOM 2137 N N . GLN A 1 268 ? 4.195 42.304 -0.956 1.00 82.38 268 GLN A N 1
ATOM 2138 C CA . GLN A 1 268 ? 3.158 43.065 -1.637 1.00 82.38 268 GLN A CA 1
ATOM 2139 C C . GLN A 1 268 ? 2.321 43.889 -0.646 1.00 82.38 268 GLN A C 1
ATOM 2141 O O . GLN A 1 268 ? 2.057 45.060 -0.894 1.00 82.38 268 GLN A O 1
ATOM 2146 N N . ALA A 1 269 ? 1.966 43.322 0.513 1.00 79.25 269 ALA A N 1
ATOM 2147 C CA . ALA A 1 269 ? 1.236 44.055 1.551 1.00 79.25 269 ALA A CA 1
ATOM 2148 C C . ALA A 1 269 ? 2.057 45.216 2.144 1.00 79.25 269 ALA A C 1
ATOM 2150 O O . ALA A 1 269 ? 1.516 46.282 2.423 1.00 79.25 269 ALA A O 1
ATOM 2151 N N . LYS A 1 270 ? 3.377 45.038 2.303 1.00 76.25 270 LYS A N 1
ATOM 2152 C CA . LYS A 1 270 ? 4.285 46.118 2.726 1.00 76.25 270 LYS A CA 1
ATOM 2153 C C . LYS A 1 270 ? 4.402 47.224 1.678 1.00 76.25 270 LYS A C 1
ATOM 2155 O O . LYS A 1 270 ? 4.425 48.394 2.048 1.00 76.25 270 LYS A O 1
ATOM 2160 N N . ALA A 1 271 ? 4.471 46.864 0.397 1.00 77.81 271 ALA A N 1
ATOM 2161 C CA . ALA A 1 271 ? 4.516 47.833 -0.695 1.00 77.81 271 ALA A CA 1
ATOM 2162 C C . ALA A 1 271 ? 3.229 48.673 -0.754 1.00 77.81 271 ALA A C 1
ATOM 2164 O O . ALA A 1 271 ? 3.309 49.893 -0.851 1.00 77.81 271 ALA A O 1
ATOM 2165 N N . GLU A 1 272 ? 2.067 48.033 -0.604 1.00 72.69 272 GLU A N 1
ATOM 2166 C CA . GLU A 1 272 ? 0.755 48.696 -0.573 1.00 72.69 272 GLU A CA 1
ATOM 2167 C C . GLU A 1 272 ? 0.590 49.631 0.642 1.00 72.69 272 GLU A C 1
ATOM 2169 O O . GLU A 1 272 ? 0.030 50.721 0.511 1.00 72.69 272 GLU A O 1
ATOM 2174 N N . ALA A 1 273 ? 1.129 49.257 1.808 1.00 65.00 273 ALA A N 1
ATOM 2175 C CA . ALA A 1 273 ? 1.133 50.113 2.996 1.00 65.00 273 ALA A CA 1
ATOM 2176 C C . ALA A 1 273 ? 2.057 51.340 2.843 1.00 65.00 273 ALA A C 1
ATOM 2178 O O . ALA A 1 273 ? 1.685 52.442 3.241 1.00 65.00 273 ALA A O 1
ATOM 2179 N N . GLY A 1 274 ? 3.229 51.178 2.214 1.00 58.03 274 GLY A N 1
ATOM 2180 C CA . GLY A 1 274 ? 4.186 52.269 1.981 1.00 58.03 274 GLY A CA 1
ATOM 2181 C C . GLY A 1 274 ? 3.704 53.335 0.986 1.00 58.03 274 GLY A C 1
ATOM 2182 O O . GLY A 1 274 ? 4.119 54.490 1.066 1.00 58.03 274 GLY A O 1
ATOM 2183 N N . THR A 1 275 ? 2.786 52.987 0.082 1.00 51.44 275 THR A N 1
ATOM 2184 C CA . THR A 1 275 ? 2.144 53.942 -0.839 1.00 51.44 275 THR A CA 1
ATOM 2185 C C . THR A 1 275 ? 1.095 54.845 -0.185 1.00 51.44 275 THR A C 1
ATOM 2187 O O . THR A 1 275 ? 0.753 55.871 -0.765 1.00 51.44 275 THR A O 1
ATOM 2190 N N . HIS A 1 276 ? 0.599 54.517 1.013 1.00 47.88 276 HIS A N 1
ATOM 2191 C CA . HIS A 1 276 ? -0.398 55.333 1.720 1.00 47.88 276 HIS A CA 1
ATOM 2192 C C . HIS A 1 276 ? 0.200 56.402 2.651 1.00 47.88 276 HIS A C 1
ATOM 2194 O O . HIS A 1 276 ? -0.528 57.292 3.079 1.00 47.88 276 HIS A O 1
ATOM 2200 N N . GLU A 1 277 ? 1.504 56.360 2.940 1.00 44.53 277 GLU A N 1
ATOM 2201 C CA . GLU A 1 277 ? 2.180 57.336 3.818 1.00 44.53 277 GLU A CA 1
ATOM 2202 C C . GLU A 1 277 ? 2.874 58.481 3.054 1.00 44.53 277 GLU A C 1
ATOM 2204 O O . GLU A 1 277 ? 3.503 59.344 3.663 1.00 44.53 277 GLU A O 1
ATOM 2209 N N . THR A 1 278 ? 2.767 58.514 1.721 1.00 46.09 278 THR A N 1
ATOM 2210 C CA . THR A 1 278 ? 3.417 59.528 0.861 1.00 46.09 278 THR A CA 1
ATOM 2211 C C . THR A 1 278 ? 2.456 60.280 -0.072 1.00 46.09 278 THR A C 1
ATOM 2213 O O . THR A 1 278 ? 2.912 60.943 -1.004 1.00 46.09 278 THR A O 1
ATOM 2216 N N . GLY A 1 279 ? 1.143 60.207 0.184 1.00 36.97 279 GLY A N 1
ATOM 2217 C CA . GLY A 1 279 ? 0.096 60.955 -0.531 1.00 36.97 279 GLY A CA 1
ATOM 2218 C C . GLY A 1 279 ? -0.436 62.142 0.257 1.00 36.97 279 GLY A C 1
ATOM 2219 O O . GLY A 1 279 ? -0.743 61.944 1.452 1.00 36.97 279 GLY A O 1
#

Foldseek 3Di:
DDDDDDDDDDDDDDDDDDDDDDDDDDDPPPPPDQQDLPLFDPLLVVLLVVLLVCLVVVVLVVNLVSLVVNLVRLVVVCVVLPADCVVVVVLSVVLNCLSPPPDDDPVSSVVNVVSSSVNSVCSLPVPNAVLVLLVSLLVVLVVDQDDLVCLVVNLSSLVNLVSCLVVQVVDDPQLNVLSVQLNVLSVVLNVLSVVSNVDPDDDPVSSVVNRVSSVVNSVSSCSNNPPDPQPPDPLVVLLVCVVVVNDLVVVCVRRVDDSVVSVVSNVVVVVVVVVVVPD

Secondary structure (DSSP, 8-state):
------------------------S------------TTS-HHHHHHHHHHHHHHHTT-HHHHHHHHHHHHHHHHHHHHHTT---HHHHHHHHHHHHHHHHSPSSHHHHHHHHHHHHHHHHHHH-TTS-HHHHHHHHHHHHHHS---TTTHHHHHHHHHHHHHTHHHHTTS-HHHHHHHHHHHHHHHHHHHHHHHHHH-SS--HHHHHHHHHHHHHHHHHHHHHHS--------HHHHHHHHHTT--HHHHHHHH---HHHHHHHHHHHHHHHHTTS--

Sequence (279 aa):
MLKFVQSVEGICSLQEVIELDMFGGVRFVGGGRMPSVRLYPNDIKSLLDTLFNQIYNSEYDKARYTAVKLLREIVKYSKTRGHDCTEFYKLFHNLDFALRTYSDGNTKKEELVAMLGKIANKIEVPTGNPLNQLEDIYNELLKNPISQDNVRHIMNTLSEILELEPYIKTLDIARQNYYALLKQEVAKYHAILTELTLKKAPSNEVISKATNQLSNVLMAIQRVITPLVKIELPRDELVKLAGRGIPVSEIAKVTGYSEEDLRIMLAQAKAEAGTHETG